Protein AF-A0AAD5GE35-F1 (afdb_monomer_lite)

Radius of gyration: 24.65 Å; chains: 1; bounding box: 64×40×61 Å

Structure (mmCIF, N/CA/C/O backbone):
data_AF-A0AAD5GE35-F1
#
_entry.id   AF-A0AAD5GE35-F1
#
loop_
_atom_site.group_PDB
_atom_site.id
_atom_site.type_symbol
_atom_site.label_atom_id
_atom_site.label_alt_id
_atom_site.label_comp_id
_atom_site.label_asym_id
_atom_site.label_entity_id
_atom_site.label_seq_id
_atom_site.pdbx_PDB_ins_code
_atom_site.Cartn_x
_atom_site.Cartn_y
_atom_site.Cartn_z
_atom_site.occupancy
_atom_site.B_iso_or_equiv
_atom_site.auth_seq_id
_atom_site.auth_comp_id
_atom_site.auth_asym_id
_atom_site.auth_atom_id
_atom_site.pdbx_PDB_model_num
ATOM 1 N N . MET A 1 1 ? -17.997 2.284 -6.639 1.00 59.75 1 MET A N 1
ATOM 2 C CA . MET A 1 1 ? -18.713 0.992 -6.678 1.00 59.75 1 MET A CA 1
ATOM 3 C C . MET A 1 1 ? -20.198 1.156 -6.363 1.00 59.75 1 MET A C 1
ATOM 5 O O . MET A 1 1 ? -20.987 0.888 -7.252 1.00 59.75 1 MET A O 1
ATOM 9 N N . HIS A 1 2 ? -20.596 1.732 -5.223 1.00 62.59 2 HIS A N 1
ATOM 10 C CA . HIS A 1 2 ? -22.020 1.928 -4.871 1.00 62.59 2 HIS A CA 1
ATOM 11 C C . HIS A 1 2 ? -22.852 2.711 -5.907 1.00 62.59 2 HIS A C 1
ATOM 13 O O . HIS A 1 2 ? -23.887 2.238 -6.344 1.00 62.59 2 HIS A O 1
ATOM 19 N N . ARG A 1 3 ? -22.367 3.856 -6.418 1.00 61.53 3 ARG A N 1
ATOM 20 C CA . ARG A 1 3 ? -23.082 4.600 -7.484 1.00 61.53 3 ARG A CA 1
ATOM 21 C C . ARG A 1 3 ? -23.265 3.804 -8.782 1.00 61.53 3 ARG A C 1
ATOM 23 O O . ARG A 1 3 ? -24.204 4.070 -9.520 1.00 61.53 3 ARG A O 1
ATOM 30 N N . ALA A 1 4 ? -22.349 2.878 -9.078 1.00 59.06 4 ALA A N 1
ATOM 31 C CA . ALA A 1 4 ? -22.470 1.995 -10.235 1.00 59.06 4 ALA A CA 1
ATOM 32 C C . ALA A 1 4 ? -23.535 0.926 -9.971 1.00 59.06 4 ALA A C 1
ATOM 34 O O . ALA A 1 4 ? -24.372 0.689 -10.830 1.00 59.06 4 ALA A O 1
ATOM 35 N N . TYR A 1 5 ? -23.540 0.352 -8.764 1.00 64.44 5 TYR A N 1
ATOM 36 C CA . TYR A 1 5 ? -24.537 -0.614 -8.308 1.00 64.44 5 TYR A CA 1
ATOM 37 C C . TYR A 1 5 ? -25.953 -0.021 -8.252 1.00 64.44 5 TYR A C 1
ATOM 39 O O . TYR A 1 5 ? -26.864 -0.592 -8.840 1.00 64.44 5 TYR A O 1
ATOM 47 N N . ASP A 1 6 ? -26.132 1.168 -7.669 1.00 64.50 6 ASP A N 1
ATOM 48 C CA . ASP A 1 6 ? -27.426 1.867 -7.640 1.00 64.50 6 ASP A CA 1
ATOM 49 C C . ASP A 1 6 ? -27.930 2.199 -9.053 1.00 64.50 6 ASP A C 1
ATOM 51 O O . ASP A 1 6 ? -29.119 2.080 -9.353 1.00 64.50 6 ASP A O 1
ATOM 55 N N . ALA A 1 7 ? -27.031 2.622 -9.949 1.00 59.06 7 ALA A N 1
ATOM 56 C CA . ALA A 1 7 ? -27.385 2.906 -11.338 1.00 59.06 7 ALA A CA 1
ATOM 57 C C . ALA A 1 7 ? -27.796 1.633 -12.102 1.00 59.06 7 ALA A C 1
ATOM 59 O O . ALA A 1 7 ? -28.762 1.674 -12.868 1.00 59.06 7 ALA A O 1
ATOM 60 N N . LEU A 1 8 ? -27.095 0.521 -11.853 1.00 59.31 8 LEU A N 1
ATOM 61 C CA . LEU A 1 8 ? -27.323 -0.790 -12.463 1.00 59.31 8 LEU A CA 1
ATOM 62 C C . LEU A 1 8 ? -28.617 -1.449 -11.980 1.00 59.31 8 LEU A C 1
ATOM 64 O O . LEU A 1 8 ? -29.442 -1.846 -12.799 1.00 59.31 8 LEU A O 1
ATOM 68 N N . PHE A 1 9 ? -28.796 -1.560 -10.665 1.00 62.66 9 PHE A N 1
ATOM 69 C CA . PHE A 1 9 ? -29.844 -2.388 -10.069 1.00 62.66 9 PHE A CA 1
ATOM 70 C C . PHE A 1 9 ? -31.085 -1.597 -9.648 1.00 62.66 9 PHE A C 1
ATOM 72 O O . PHE A 1 9 ? -32.196 -2.088 -9.837 1.00 62.66 9 PHE A O 1
ATOM 79 N N . ILE A 1 10 ? -30.930 -0.368 -9.139 1.00 60.56 10 ILE A N 1
ATOM 80 C CA . ILE A 1 10 ? -32.062 0.421 -8.620 1.00 60.56 10 ILE A CA 1
ATOM 81 C C . ILE A 1 10 ? -32.707 1.253 -9.730 1.00 60.56 10 ILE A C 1
ATOM 83 O O . ILE A 1 10 ? -33.923 1.225 -9.901 1.00 60.56 10 ILE A O 1
ATOM 87 N N . ARG A 1 11 ? -31.911 1.995 -10.514 1.00 63.75 11 ARG A N 1
ATOM 88 C CA . ARG A 1 11 ? -32.453 2.896 -11.552 1.00 63.75 11 ARG A CA 1
ATOM 89 C C . ARG A 1 11 ? -32.693 2.236 -12.910 1.00 63.75 11 ARG A C 1
ATOM 91 O O . ARG A 1 11 ? -33.354 2.859 -13.738 1.00 63.75 11 ARG A O 1
ATOM 98 N N . LYS A 1 12 ? -32.136 1.039 -13.160 1.00 67.69 12 LYS A N 1
ATOM 99 C CA . LYS A 1 12 ? -32.178 0.312 -14.451 1.00 67.69 12 LYS A CA 1
ATOM 100 C C . LYS A 1 12 ? -31.908 1.208 -15.674 1.00 67.69 12 LYS A C 1
ATOM 102 O O . LYS A 1 12 ? -32.441 0.972 -16.753 1.00 67.69 12 LYS A O 1
ATOM 107 N N . ASN A 1 13 ? -31.099 2.259 -15.512 1.00 77.75 13 ASN A N 1
ATOM 108 C CA . ASN A 1 13 ? -30.824 3.214 -16.581 1.00 77.75 13 ASN A CA 1
ATOM 109 C C . ASN A 1 13 ? -29.490 2.842 -17.250 1.00 77.75 13 ASN A C 1
ATOM 111 O O . ASN A 1 13 ? -28.428 3.093 -16.664 1.00 77.75 13 ASN A O 1
ATOM 115 N N . PRO A 1 14 ? -29.512 2.264 -18.466 1.00 77.44 14 PRO A N 1
ATOM 116 C CA . PRO A 1 14 ? -28.306 1.752 -19.112 1.00 77.44 14 PRO A CA 1
ATOM 117 C C . PRO A 1 14 ? -27.307 2.869 -19.435 1.00 77.44 14 PRO A C 1
ATOM 119 O O . PRO A 1 14 ? -26.099 2.666 -19.322 1.00 77.44 14 PRO A O 1
ATOM 122 N N . PHE A 1 15 ? -27.790 4.075 -19.749 1.00 81.69 15 PHE A N 1
ATOM 123 C CA . PHE A 1 15 ? -26.935 5.215 -20.076 1.00 81.69 15 PHE A CA 1
ATOM 124 C C . PHE A 1 15 ? -26.133 5.701 -18.862 1.00 81.69 15 PHE A C 1
ATOM 126 O O . PHE A 1 15 ? -24.928 5.949 -18.955 1.00 81.69 15 PHE A O 1
ATOM 133 N N . LEU A 1 16 ? -26.778 5.793 -17.693 1.00 78.06 16 LEU A N 1
ATOM 134 C CA . LEU A 1 16 ? -26.106 6.205 -16.459 1.00 78.06 16 LEU A CA 1
ATOM 135 C C . LEU A 1 16 ? -25.061 5.170 -16.025 1.00 78.06 16 LEU A C 1
ATOM 137 O O . LEU A 1 16 ? -23.942 5.537 -15.667 1.00 78.06 16 LEU A O 1
ATOM 141 N N . THR A 1 17 ? -25.408 3.887 -16.113 1.00 78.56 17 THR A N 1
ATOM 142 C CA . THR A 1 17 ? -24.495 2.767 -15.868 1.00 78.56 17 THR A CA 1
ATOM 143 C C . THR A 1 17 ? -23.261 2.843 -16.759 1.00 78.56 17 THR A C 1
ATOM 145 O O . THR A 1 17 ? -22.135 2.832 -16.260 1.00 78.56 17 THR A O 1
ATOM 148 N N . PHE A 1 18 ? -23.463 2.969 -18.071 1.00 85.12 18 PHE A N 1
ATOM 149 C CA . PHE A 1 18 ? -22.380 3.031 -19.045 1.00 85.12 18 PHE A CA 1
ATOM 150 C C . PHE A 1 18 ? -21.438 4.208 -18.768 1.00 85.12 18 PHE A C 1
ATOM 152 O O . PHE A 1 18 ? -20.221 4.033 -18.718 1.00 85.12 18 PHE A O 1
ATOM 159 N N . ARG A 1 19 ? -21.990 5.392 -18.468 1.00 85.88 19 ARG A N 1
ATOM 160 C CA . ARG A 1 19 ? -21.205 6.579 -18.099 1.00 85.88 19 ARG A CA 1
ATOM 161 C C . ARG A 1 19 ? -20.358 6.357 -16.841 1.00 85.88 19 ARG A C 1
ATOM 163 O O . ARG A 1 19 ? -19.213 6.808 -16.791 1.00 85.88 19 ARG A O 1
ATOM 170 N N . VAL A 1 20 ? -20.895 5.678 -15.825 1.00 84.38 20 VAL A N 1
ATOM 171 C CA . VAL A 1 20 ? -20.156 5.374 -14.587 1.00 84.38 20 VAL A CA 1
ATOM 172 C C . VAL A 1 20 ? -19.042 4.358 -14.841 1.00 84.38 20 VAL A C 1
ATOM 174 O O . VAL A 1 20 ? -17.929 4.562 -14.355 1.00 84.38 20 VAL A O 1
ATOM 177 N N . LEU A 1 21 ? -19.307 3.307 -15.623 1.00 86.75 21 LEU A N 1
ATOM 178 C CA . LEU A 1 21 ? -18.306 2.298 -15.978 1.00 86.75 21 LEU A CA 1
ATOM 179 C C . LEU A 1 21 ? -17.172 2.894 -16.814 1.00 86.75 21 LEU A C 1
ATOM 181 O O . LEU A 1 21 ? -16.009 2.706 -16.466 1.00 86.75 21 LEU A O 1
ATOM 185 N N . ILE A 1 22 ? -17.491 3.689 -17.840 1.00 90.88 22 ILE A N 1
ATOM 186 C CA . ILE A 1 22 ? -16.486 4.397 -18.646 1.00 90.88 22 ILE A CA 1
ATOM 187 C C . ILE A 1 22 ? -15.674 5.356 -17.790 1.00 90.88 22 ILE A C 1
ATOM 189 O O . ILE A 1 22 ? -14.450 5.359 -17.875 1.00 90.88 22 ILE A O 1
ATOM 193 N N . SER A 1 23 ? -16.322 6.166 -16.945 1.00 88.88 23 SER A N 1
ATOM 194 C CA . SER A 1 23 ? -15.582 7.085 -16.078 1.00 88.88 23 SER A CA 1
ATOM 195 C C . SER A 1 23 ? -14.644 6.326 -15.137 1.00 88.88 23 SER A C 1
ATOM 197 O O . SER A 1 23 ? -13.518 6.767 -14.927 1.00 88.88 23 SER A O 1
ATOM 199 N N . GLY A 1 24 ? -15.075 5.178 -14.602 1.00 87.94 24 GLY A N 1
ATOM 200 C CA . GLY A 1 24 ? -14.226 4.290 -13.808 1.00 87.94 24 GLY A CA 1
ATOM 201 C C . GLY A 1 24 ? -13.037 3.756 -14.607 1.00 87.94 24 GLY A C 1
ATOM 202 O O . GLY A 1 24 ? -11.899 3.906 -14.172 1.00 87.94 24 GLY A O 1
ATOM 203 N N . PHE A 1 25 ? -13.290 3.215 -15.798 1.00 90.62 25 PHE A N 1
ATOM 204 C CA . PHE A 1 25 ? -12.260 2.685 -16.688 1.00 90.62 25 PHE A CA 1
ATOM 205 C C . PHE A 1 25 ? -11.222 3.745 -17.079 1.00 90.62 25 PHE A C 1
ATOM 207 O O . PHE A 1 25 ? -10.025 3.513 -16.937 1.00 90.62 25 PHE A O 1
ATOM 214 N N . LEU A 1 26 ? -11.665 4.937 -17.490 1.00 93.50 26 LEU A N 1
ATOM 215 C CA . LEU A 1 26 ? -10.778 6.046 -17.849 1.00 93.50 26 LEU A CA 1
ATOM 216 C C . LEU A 1 26 ? -9.923 6.507 -16.663 1.00 93.50 26 LEU A C 1
ATOM 218 O O . LEU A 1 26 ? -8.737 6.774 -16.833 1.00 93.50 26 LEU A O 1
ATOM 222 N N . ARG A 1 27 ? -10.495 6.559 -15.451 1.00 91.75 27 ARG A N 1
ATOM 223 C CA . ARG A 1 27 ? -9.736 6.869 -14.227 1.00 91.75 27 ARG A CA 1
ATOM 224 C C . ARG A 1 27 ? -8.674 5.809 -13.950 1.00 91.75 27 ARG A C 1
ATOM 226 O O . ARG A 1 27 ? -7.545 6.170 -13.638 1.00 91.75 27 ARG A O 1
ATOM 233 N N . CYS A 1 28 ? -9.009 4.525 -14.084 1.00 90.88 28 CYS A N 1
ATOM 234 C CA . CYS A 1 28 ? -8.041 3.440 -13.933 1.00 90.88 28 CYS A CA 1
ATOM 235 C C . CYS A 1 28 ? -6.918 3.551 -14.968 1.00 90.88 28 CYS A C 1
ATOM 237 O O . CYS A 1 28 ? -5.751 3.488 -14.597 1.00 90.88 28 CYS A O 1
ATOM 239 N N . LEU A 1 29 ? -7.253 3.784 -16.240 1.00 92.06 29 LEU A N 1
ATOM 240 C CA . LEU A 1 29 ? -6.267 3.942 -17.307 1.00 92.06 29 LEU A CA 1
ATOM 241 C C . LEU A 1 29 ? -5.312 5.106 -17.018 1.00 92.06 29 LEU A C 1
ATOM 243 O O . LEU A 1 29 ? -4.100 4.934 -17.102 1.00 92.06 29 LEU A O 1
ATOM 247 N N . PHE A 1 30 ? -5.848 6.256 -16.603 1.00 95.12 30 PHE A N 1
ATOM 248 C CA . PHE A 1 30 ? -5.055 7.441 -16.277 1.00 95.12 30 PHE A CA 1
ATOM 249 C C . PHE A 1 30 ? -4.043 7.188 -15.148 1.00 95.12 30 PHE A C 1
ATOM 251 O O . PHE A 1 30 ? -2.923 7.684 -15.211 1.00 95.12 30 PHE A O 1
ATOM 258 N N . VAL A 1 31 ? -4.390 6.362 -14.154 1.00 94.06 31 VAL A N 1
ATOM 259 C CA . VAL A 1 31 ? -3.469 5.974 -13.068 1.00 94.06 31 VAL A CA 1
ATOM 260 C C . VAL A 1 31 ? -2.280 5.149 -13.580 1.00 94.06 31 VAL A C 1
ATOM 262 O O . VAL A 1 31 ? -1.185 5.264 -13.033 1.00 94.06 31 VAL A O 1
ATOM 265 N N . PHE A 1 32 ? -2.450 4.354 -14.641 1.00 92.75 32 PHE A N 1
ATOM 266 C CA . PHE A 1 32 ? -1.362 3.551 -15.214 1.00 92.75 32 PHE A CA 1
ATOM 267 C C . PHE A 1 32 ? -0.471 4.319 -16.197 1.00 92.75 32 PHE A C 1
ATOM 269 O O . PHE A 1 32 ? 0.648 3.877 -16.459 1.00 92.75 32 PHE A O 1
ATOM 276 N N . VAL A 1 33 ? -0.917 5.470 -16.714 1.00 94.06 33 VAL A N 1
ATOM 277 C CA . VAL A 1 33 ? -0.156 6.256 -17.702 1.00 94.06 33 VAL A CA 1
ATOM 278 C C . VAL A 1 33 ? 1.255 6.610 -17.211 1.00 94.06 33 VAL A C 1
ATOM 280 O O . VAL A 1 33 ? 2.200 6.309 -17.941 1.00 94.06 33 VAL A O 1
ATOM 283 N N . PRO A 1 34 ? 1.465 7.163 -15.996 1.00 94.75 34 PRO A N 1
ATOM 284 C CA . PRO A 1 34 ? 2.810 7.505 -15.530 1.00 94.75 34 PRO A CA 1
ATOM 285 C C . PRO A 1 34 ? 3.725 6.283 -15.410 1.00 94.75 34 PRO A C 1
ATOM 287 O O . PRO A 1 34 ? 4.903 6.357 -15.749 1.00 94.75 34 PRO A O 1
ATOM 290 N N . PHE A 1 35 ? 3.179 5.144 -14.970 1.00 91.75 35 PHE A N 1
ATOM 291 C CA . PHE A 1 35 ? 3.933 3.897 -14.870 1.00 91.75 35 PHE A CA 1
ATOM 292 C C . PHE A 1 35 ? 4.398 3.426 -16.251 1.00 91.75 35 PHE A C 1
ATOM 294 O O . PHE A 1 35 ? 5.585 3.178 -16.443 1.00 91.75 35 PHE A O 1
ATOM 301 N N . VAL A 1 36 ? 3.487 3.351 -17.227 1.00 92.81 36 VAL A N 1
ATOM 302 C CA . VAL A 1 36 ? 3.819 2.921 -18.594 1.00 92.81 36 VAL A CA 1
ATOM 303 C C . VAL A 1 36 ? 4.799 3.892 -19.250 1.00 92.81 36 VAL A C 1
ATOM 305 O O . VAL A 1 36 ? 5.778 3.450 -19.848 1.00 92.81 36 VAL A O 1
ATOM 308 N N . ALA A 1 37 ? 4.588 5.200 -19.086 1.00 94.06 37 ALA A N 1
ATOM 309 C CA . ALA A 1 37 ? 5.482 6.227 -19.612 1.00 94.06 37 ALA A CA 1
ATOM 310 C C . ALA A 1 37 ? 6.902 6.092 -19.045 1.00 94.06 37 ALA A C 1
ATOM 312 O O . ALA A 1 37 ? 7.866 6.141 -19.804 1.00 94.06 37 ALA A O 1
ATOM 313 N N . PHE A 1 38 ? 7.045 5.853 -17.737 1.00 93.88 38 PHE A N 1
ATOM 314 C CA . PHE A 1 38 ? 8.353 5.658 -17.111 1.00 93.88 38 PHE A CA 1
ATOM 315 C C . PHE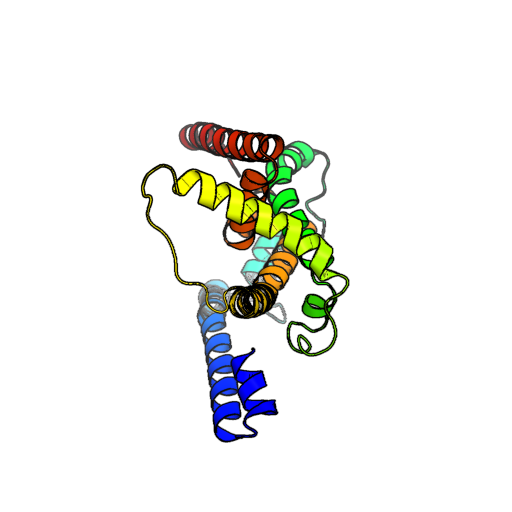 A 1 38 ? 9.048 4.373 -17.584 1.00 93.88 38 PHE A C 1
ATOM 317 O O . PHE A 1 38 ? 10.246 4.392 -17.861 1.00 93.88 38 PHE A O 1
ATOM 324 N N . GLN A 1 39 ? 8.310 3.265 -17.731 1.00 92.38 39 GLN A N 1
ATOM 325 C CA . GLN A 1 39 ? 8.883 2.020 -18.260 1.00 92.38 39 GLN A CA 1
ATOM 326 C C . GLN A 1 39 ? 9.328 2.180 -19.719 1.00 92.38 39 GLN A C 1
ATOM 328 O O . GLN A 1 39 ? 10.422 1.746 -20.077 1.00 92.38 39 GLN A O 1
ATOM 333 N N . ALA A 1 40 ? 8.519 2.849 -20.547 1.00 92.50 40 ALA A N 1
ATOM 334 C CA . ALA A 1 40 ? 8.871 3.156 -21.929 1.00 92.50 40 ALA A CA 1
ATOM 335 C C . ALA A 1 40 ? 10.109 4.060 -21.994 1.00 92.50 40 ALA A C 1
ATOM 337 O O . ALA A 1 40 ? 11.061 3.744 -22.703 1.00 92.50 40 ALA A O 1
ATOM 338 N N . TYR A 1 41 ? 10.142 5.134 -21.201 1.00 93.62 41 TYR A N 1
ATOM 339 C CA . TYR A 1 41 ? 11.298 6.023 -21.092 1.00 93.62 41 TYR A CA 1
ATOM 340 C C . TYR A 1 41 ? 12.572 5.260 -20.698 1.00 93.62 41 TYR A C 1
ATOM 342 O O . TYR A 1 41 ? 13.610 5.421 -21.337 1.00 93.62 41 TYR A O 1
ATOM 350 N N . GLY A 1 42 ? 12.506 4.384 -19.691 1.00 91.44 42 GLY A N 1
ATOM 351 C CA . GLY A 1 42 ? 13.644 3.556 -19.288 1.00 91.44 42 GLY A CA 1
ATOM 352 C C . GLY A 1 42 ? 14.118 2.615 -20.399 1.00 91.44 42 GLY A C 1
ATOM 353 O O . GLY A 1 42 ? 15.319 2.477 -20.616 1.00 91.44 42 GLY A O 1
ATOM 354 N N . TYR A 1 43 ? 13.186 2.011 -21.139 1.00 91.12 43 TYR A N 1
ATOM 355 C CA . TYR A 1 43 ? 13.505 1.125 -22.256 1.00 91.12 43 TYR A CA 1
ATOM 356 C C . TYR A 1 43 ? 14.169 1.868 -23.425 1.00 91.12 43 TYR A C 1
ATOM 358 O O . TYR A 1 43 ? 15.207 1.427 -23.917 1.00 91.12 43 TYR A O 1
ATOM 366 N N . TYR A 1 44 ? 13.624 3.014 -23.843 1.00 91.75 44 TYR A N 1
ATOM 367 C CA . TYR A 1 44 ? 14.187 3.788 -24.953 1.00 91.75 44 TYR A CA 1
ATOM 368 C C . TYR A 1 44 ? 15.576 4.351 -24.640 1.00 91.75 44 TYR A C 1
ATOM 370 O O . TYR A 1 44 ? 16.411 4.409 -25.532 1.00 91.75 44 TYR A O 1
ATOM 378 N N . ASN A 1 45 ? 15.855 4.710 -23.385 1.00 90.50 45 ASN A N 1
ATOM 379 C CA . ASN A 1 45 ? 17.174 5.227 -23.016 1.00 90.50 45 ASN A CA 1
ATOM 380 C C . ASN A 1 45 ? 18.232 4.134 -22.803 1.00 90.50 45 ASN A C 1
ATOM 382 O O . ASN A 1 45 ? 19.406 4.377 -23.064 1.00 90.50 45 ASN A O 1
ATOM 386 N N . LEU A 1 46 ? 17.849 2.955 -22.294 1.00 88.56 46 LEU A N 1
ATOM 387 C CA . LEU A 1 46 ? 18.810 1.924 -21.867 1.00 88.56 46 LEU A CA 1
ATOM 388 C C . LEU A 1 46 ? 18.907 0.720 -22.811 1.00 88.56 46 LEU A C 1
ATOM 390 O O . LEU A 1 46 ? 19.903 0.001 -22.763 1.00 88.56 46 LEU A O 1
ATOM 394 N N . CYS A 1 47 ? 17.874 0.459 -23.613 1.00 88.50 47 CYS A N 1
ATOM 395 C CA . CYS A 1 47 ? 17.796 -0.731 -24.461 1.00 88.50 47 CYS A CA 1
ATOM 396 C C . CYS A 1 47 ? 17.756 -0.391 -25.959 1.00 88.50 47 CYS A C 1
ATOM 398 O O . CYS A 1 47 ? 18.292 -1.157 -26.758 1.00 88.50 47 CYS A O 1
ATOM 400 N N . ALA A 1 48 ? 17.129 0.719 -26.368 1.00 86.19 48 ALA A N 1
ATOM 401 C CA . ALA A 1 48 ? 17.036 1.062 -27.787 1.00 86.19 48 ALA A CA 1
ATOM 402 C C . ALA A 1 48 ? 18.404 1.492 -28.354 1.00 86.19 48 ALA A C 1
ATOM 404 O O . ALA A 1 48 ? 19.135 2.267 -27.738 1.00 86.19 48 ALA A O 1
ATOM 405 N N . GLY A 1 49 ? 18.759 0.967 -29.531 1.00 79.94 49 GLY A N 1
ATOM 406 C CA . GLY A 1 49 ? 19.970 1.351 -30.270 1.00 79.94 49 GLY A CA 1
ATOM 407 C C . GLY A 1 49 ? 21.304 0.840 -29.708 1.00 79.94 49 GLY A C 1
ATOM 408 O O . GLY A 1 49 ? 22.346 1.258 -30.200 1.00 79.94 49 GLY A O 1
ATOM 409 N N . HIS A 1 50 ? 21.295 -0.042 -28.703 1.00 82.12 50 HIS A N 1
ATOM 410 C CA . HIS A 1 50 ? 22.511 -0.618 -28.115 1.00 82.12 50 HIS A CA 1
ATOM 411 C C . HIS A 1 50 ? 22.784 -2.044 -28.625 1.00 82.12 50 HIS A C 1
ATOM 413 O O . HIS A 1 50 ? 21.853 -2.789 -28.939 1.00 82.12 50 HIS A O 1
ATOM 419 N N . ASP A 1 51 ? 24.064 -2.435 -28.669 1.00 81.25 51 ASP A N 1
ATOM 420 C CA . ASP A 1 51 ? 24.486 -3.772 -29.104 1.00 81.25 51 ASP A CA 1
ATOM 421 C C . ASP A 1 51 ? 23.875 -4.875 -28.230 1.00 81.25 51 ASP A C 1
ATOM 423 O O . ASP A 1 51 ? 24.021 -4.822 -27.001 1.00 81.25 51 ASP A O 1
ATOM 427 N N . PRO A 1 52 ? 23.282 -5.927 -28.827 1.00 79.06 52 PRO A N 1
ATOM 428 C CA . PRO A 1 52 ? 22.610 -6.988 -28.087 1.00 79.06 52 PRO A CA 1
ATOM 429 C C . PRO A 1 52 ? 23.509 -7.619 -27.020 1.00 79.06 52 PRO A C 1
ATOM 431 O O . PRO A 1 52 ? 23.002 -7.943 -25.947 1.00 79.06 52 PRO A O 1
ATOM 434 N N . ASP A 1 53 ? 24.813 -7.758 -27.252 1.00 79.56 53 ASP A N 1
ATOM 435 C CA . ASP A 1 53 ? 25.745 -8.412 -26.320 1.00 79.56 53 ASP A CA 1
ATOM 436 C C . ASP A 1 53 ? 26.077 -7.575 -25.075 1.00 79.56 53 ASP A C 1
ATOM 438 O O . ASP A 1 53 ? 26.526 -8.115 -24.065 1.00 79.56 53 ASP A O 1
ATOM 442 N N . LYS A 1 54 ? 25.802 -6.264 -25.105 1.00 82.19 54 LYS A N 1
ATOM 443 C CA . LYS A 1 54 ? 25.968 -5.352 -23.960 1.00 82.19 54 LYS A CA 1
ATOM 444 C C . LYS A 1 54 ? 24.650 -5.060 -23.235 1.00 82.19 54 LYS A C 1
ATOM 446 O O . LYS A 1 54 ? 24.662 -4.426 -22.177 1.00 82.19 54 LYS A O 1
ATOM 451 N N . LEU A 1 55 ? 23.513 -5.509 -23.775 1.00 86.94 55 LEU A N 1
ATOM 452 C CA . LEU A 1 55 ? 22.200 -5.264 -23.178 1.00 86.94 55 LEU A CA 1
ATOM 453 C C . LEU A 1 55 ? 22.028 -6.015 -21.857 1.00 86.94 55 LEU A C 1
ATOM 455 O O . LEU A 1 55 ? 22.407 -7.175 -21.691 1.00 86.94 55 LEU A O 1
ATOM 459 N N . ARG A 1 56 ? 21.351 -5.362 -20.911 1.00 85.88 56 ARG A N 1
ATOM 460 C CA . ARG A 1 56 ? 20.960 -6.007 -19.657 1.00 85.88 56 ARG A CA 1
ATOM 461 C C . ARG A 1 56 ? 19.883 -7.076 -19.911 1.00 85.88 56 ARG A C 1
ATOM 463 O O . ARG A 1 56 ? 19.010 -6.865 -20.754 1.00 85.88 56 ARG A O 1
ATOM 470 N N . PRO A 1 57 ? 19.858 -8.179 -19.134 1.00 88.00 57 PRO A N 1
ATOM 471 C CA . PRO A 1 57 ? 18.926 -9.291 -19.360 1.00 88.00 57 PRO A CA 1
ATOM 472 C C . PRO A 1 57 ? 17.443 -8.891 -19.370 1.00 88.00 57 PRO A C 1
ATOM 474 O O . PRO A 1 57 ? 16.647 -9.483 -20.094 1.00 88.00 57 PRO A O 1
ATOM 477 N N . TRP A 1 58 ? 17.065 -7.860 -18.607 1.00 89.56 58 TRP A N 1
ATOM 478 C CA . TRP A 1 58 ? 15.683 -7.379 -18.543 1.00 89.56 58 TRP A CA 1
ATOM 479 C C . TRP A 1 58 ? 15.203 -6.718 -19.843 1.00 89.56 58 TRP A C 1
ATOM 481 O O . TRP A 1 58 ? 14.006 -6.749 -20.108 1.00 89.56 58 TRP A O 1
ATOM 491 N N . CYS A 1 59 ? 16.104 -6.196 -20.686 1.00 88.88 59 CYS A N 1
ATOM 492 C CA . CYS A 1 59 ? 15.748 -5.654 -22.002 1.00 88.88 59 CYS A CA 1
ATOM 493 C C . CYS A 1 59 ? 15.247 -6.747 -22.965 1.00 88.88 59 CYS A C 1
ATOM 495 O O . CYS A 1 59 ? 14.455 -6.458 -23.857 1.00 88.88 59 CYS A O 1
ATOM 497 N N . ARG A 1 60 ? 15.710 -7.997 -22.790 1.00 86.62 60 ARG A N 1
ATOM 498 C CA . ARG A 1 60 ? 15.320 -9.166 -23.605 1.00 86.62 60 ARG A CA 1
ATOM 499 C C . ARG A 1 60 ? 14.140 -9.948 -23.014 1.00 86.62 60 ARG A C 1
ATOM 501 O O . ARG A 1 60 ? 13.700 -10.935 -23.598 1.00 86.62 60 ARG A O 1
ATOM 508 N N . ALA A 1 61 ? 13.647 -9.557 -21.840 1.00 86.44 61 ALA A N 1
ATOM 509 C CA . ALA A 1 61 ? 12.529 -10.236 -21.203 1.00 86.44 61 ALA A CA 1
ATOM 510 C C . ALA A 1 61 ? 11.226 -9.991 -21.978 1.00 86.44 61 ALA A C 1
ATOM 512 O O . ALA A 1 61 ? 11.016 -8.916 -22.534 1.00 86.44 61 ALA A O 1
ATOM 513 N N . LYS A 1 62 ? 10.305 -10.966 -21.940 1.00 85.62 62 LYS A N 1
ATOM 514 C CA . LYS A 1 62 ? 8.975 -10.866 -22.575 1.00 85.62 62 LYS A CA 1
ATOM 515 C C . LYS A 1 62 ? 8.210 -9.604 -22.153 1.00 85.62 62 LYS A C 1
ATOM 517 O O . LYS A 1 62 ? 7.430 -9.066 -22.929 1.00 85.62 62 LYS A O 1
ATOM 522 N N . ILE A 1 63 ? 8.433 -9.153 -20.920 1.00 86.00 63 ILE A N 1
ATOM 523 C CA . ILE A 1 63 ? 7.947 -7.873 -20.412 1.00 86.00 63 ILE A CA 1
ATOM 524 C C . ILE A 1 63 ? 9.162 -7.144 -19.815 1.00 86.00 63 ILE A C 1
ATOM 526 O O . ILE A 1 63 ? 9.649 -7.571 -18.761 1.00 86.00 63 ILE A O 1
ATOM 530 N N . PRO A 1 64 ? 9.683 -6.084 -20.464 1.00 86.19 64 PRO A N 1
ATOM 531 C CA . PRO A 1 64 ? 10.896 -5.399 -20.025 1.00 86.19 64 PRO A CA 1
ATOM 532 C C . PRO A 1 64 ? 10.604 -4.468 -18.840 1.00 86.19 64 PRO A C 1
ATOM 534 O O . PRO A 1 64 ? 10.457 -3.257 -18.982 1.00 86.19 64 PRO A O 1
ATOM 537 N N . LEU A 1 65 ? 10.498 -5.047 -17.642 1.00 89.75 65 LEU A N 1
ATOM 538 C CA . LEU A 1 65 ? 10.280 -4.308 -16.397 1.00 89.75 65 LEU A CA 1
ATOM 539 C C . LEU A 1 65 ? 11.613 -3.958 -15.735 1.00 89.75 65 LEU A C 1
ATOM 541 O O . LEU A 1 65 ? 12.151 -4.743 -14.947 1.00 89.75 65 LEU A O 1
ATOM 545 N N . LEU A 1 66 ? 12.100 -2.743 -16.003 1.00 90.62 66 LEU A N 1
ATOM 546 C CA . LEU A 1 66 ? 13.329 -2.200 -15.417 1.00 90.62 66 LEU A CA 1
ATOM 547 C C . LEU A 1 66 ? 13.315 -2.303 -13.884 1.00 90.62 66 LEU A C 1
ATOM 549 O O . LEU A 1 66 ? 14.243 -2.834 -13.276 1.00 90.62 66 LEU A O 1
ATOM 553 N N . TYR A 1 67 ? 12.239 -1.827 -13.253 1.00 87.50 67 TYR A N 1
ATOM 554 C CA . TYR A 1 67 ? 12.167 -1.752 -11.793 1.00 87.50 67 TYR A CA 1
ATOM 555 C C . TYR A 1 67 ? 12.138 -3.136 -11.127 1.00 87.50 67 TYR A C 1
ATOM 557 O O . TYR A 1 67 ? 12.840 -3.349 -10.145 1.00 87.50 67 TYR A O 1
ATOM 565 N N . ASN A 1 68 ? 11.422 -4.109 -11.701 1.00 88.81 68 ASN A N 1
ATOM 566 C CA . ASN A 1 68 ? 11.384 -5.478 -11.174 1.00 88.81 68 ASN A CA 1
ATOM 567 C C . ASN A 1 68 ? 12.770 -6.153 -11.227 1.00 88.81 68 ASN A C 1
ATOM 569 O O . ASN A 1 68 ? 13.164 -6.876 -10.306 1.00 88.81 68 ASN A O 1
ATOM 573 N N . PHE A 1 69 ? 13.544 -5.886 -12.285 1.00 90.69 69 PHE A N 1
ATOM 574 C CA . PHE A 1 69 ? 14.931 -6.340 -12.371 1.00 90.69 69 PHE A CA 1
ATOM 575 C C . PHE A 1 69 ? 15.799 -5.700 -11.284 1.00 90.69 69 PHE A C 1
ATOM 577 O O . PHE A 1 69 ? 16.498 -6.416 -10.574 1.00 90.69 69 PHE A O 1
ATOM 584 N N . ILE A 1 70 ? 15.714 -4.379 -11.096 1.00 90.62 70 ILE A N 1
ATOM 585 C CA . ILE A 1 70 ? 16.500 -3.675 -10.070 1.00 90.62 70 ILE A CA 1
ATOM 586 C C . ILE A 1 70 ? 16.158 -4.186 -8.665 1.00 90.62 70 ILE A C 1
ATOM 588 O O . ILE A 1 70 ? 17.055 -4.535 -7.895 1.00 90.62 70 ILE A O 1
ATOM 592 N N . GLN A 1 71 ? 14.863 -4.280 -8.358 1.00 89.81 71 GLN A N 1
ATOM 593 C CA . GLN A 1 71 ? 14.353 -4.759 -7.077 1.00 89.81 71 GLN A CA 1
ATOM 594 C C . GLN A 1 71 ? 14.881 -6.154 -6.738 1.00 89.81 71 GLN A C 1
ATOM 596 O O . GLN A 1 71 ? 15.336 -6.392 -5.620 1.00 89.81 71 GLN A O 1
ATOM 601 N N . SER A 1 72 ? 14.841 -7.078 -7.696 1.00 89.31 72 SER A N 1
ATOM 602 C CA . SER A 1 72 ? 15.263 -8.457 -7.458 1.00 89.31 72 SER A CA 1
ATOM 603 C C . SER A 1 72 ? 16.783 -8.638 -7.465 1.00 89.31 72 SER A C 1
ATOM 605 O O . SER A 1 72 ? 17.297 -9.362 -6.614 1.00 89.31 72 SER A O 1
ATOM 607 N N . HIS A 1 73 ? 17.497 -7.996 -8.394 1.00 89.44 73 HIS A N 1
ATOM 608 C CA . HIS A 1 73 ? 18.928 -8.210 -8.617 1.00 89.44 73 HIS A CA 1
ATOM 609 C C . HIS A 1 73 ? 19.811 -7.433 -7.637 1.00 89.44 73 HIS A C 1
ATOM 611 O O . HIS A 1 73 ? 20.766 -7.992 -7.109 1.00 89.44 73 HIS A O 1
ATOM 617 N N . TYR A 1 74 ? 19.486 -6.164 -7.370 1.00 88.88 74 TYR A N 1
ATOM 618 C CA . TYR A 1 74 ? 20.308 -5.304 -6.512 1.00 88.88 74 TYR A CA 1
ATOM 619 C C . TYR A 1 74 ? 19.786 -5.214 -5.084 1.00 88.88 74 TYR A C 1
ATOM 621 O O . TYR A 1 74 ? 20.577 -5.123 -4.150 1.00 88.88 74 TYR A O 1
ATOM 629 N N . TRP A 1 75 ? 18.466 -5.228 -4.893 1.00 86.81 75 TRP A N 1
ATOM 630 C CA . TRP A 1 75 ? 17.879 -5.056 -3.559 1.00 86.81 75 TRP A CA 1
ATOM 631 C C . TRP A 1 75 ? 17.443 -6.370 -2.915 1.00 86.81 75 TRP A C 1
ATOM 633 O O . TRP A 1 75 ? 17.039 -6.370 -1.755 1.00 86.81 75 TRP A O 1
ATOM 643 N N . GLY A 1 76 ? 17.485 -7.489 -3.643 1.00 86.75 76 GLY A N 1
ATOM 644 C CA . GLY A 1 76 ? 17.067 -8.791 -3.122 1.00 86.75 76 GLY A CA 1
ATOM 645 C C . GLY A 1 76 ? 15.583 -8.864 -2.738 1.00 86.75 76 GLY A C 1
ATOM 646 O O . GLY A 1 76 ? 15.203 -9.719 -1.941 1.00 86.75 76 GLY A O 1
ATOM 647 N N . VAL A 1 77 ? 14.737 -7.987 -3.286 1.00 87.62 77 VAL A N 1
ATOM 648 C CA . VAL A 1 77 ? 13.286 -7.999 -3.056 1.00 87.62 77 VAL A CA 1
ATOM 649 C C . VAL A 1 77 ? 12.684 -9.232 -3.727 1.00 87.62 77 VAL A C 1
ATOM 651 O O . VAL A 1 77 ? 13.027 -9.589 -4.857 1.00 87.62 77 VAL A O 1
ATOM 654 N N . GLY A 1 78 ? 11.778 -9.902 -3.027 1.00 86.12 78 GLY A N 1
ATOM 655 C CA . GLY A 1 78 ? 11.066 -11.064 -3.537 1.00 86.12 78 GLY A CA 1
ATOM 656 C C . GLY A 1 78 ? 10.273 -11.748 -2.438 1.00 86.12 78 GLY A C 1
ATOM 657 O O . GLY A 1 78 ? 10.427 -11.430 -1.260 1.00 86.12 78 GLY A O 1
ATOM 658 N N . PHE A 1 79 ? 9.437 -12.706 -2.832 1.00 88.12 79 PHE A N 1
ATOM 659 C CA . PHE A 1 79 ? 8.603 -13.450 -1.896 1.00 88.12 79 PHE A CA 1
ATOM 660 C C . PHE A 1 79 ? 9.463 -14.131 -0.822 1.00 88.12 79 PHE A C 1
ATOM 662 O O . PHE A 1 79 ? 10.322 -14.954 -1.138 1.00 88.12 79 PHE A O 1
ATOM 669 N N . LEU A 1 80 ? 9.255 -13.734 0.434 1.00 84.56 80 LEU A N 1
ATOM 670 C CA . LEU A 1 80 ? 9.924 -14.223 1.643 1.00 84.56 80 LEU A CA 1
ATOM 671 C C . LEU A 1 80 ? 11.461 -14.100 1.681 1.00 84.56 80 LEU A C 1
ATOM 673 O O . LEU A 1 80 ? 12.088 -14.563 2.632 1.00 84.56 80 LEU A O 1
ATOM 677 N N . ARG A 1 81 ? 12.096 -13.425 0.714 1.00 83.00 81 ARG A N 1
ATOM 678 C CA . ARG A 1 81 ? 13.568 -13.306 0.654 1.00 83.00 81 ARG A CA 1
ATOM 679 C C . ARG A 1 81 ? 14.172 -12.530 1.827 1.00 83.00 81 ARG A C 1
ATOM 681 O O . ARG A 1 81 ? 15.350 -12.697 2.131 1.00 83.00 81 ARG A O 1
ATOM 688 N N . TYR A 1 82 ? 13.369 -11.695 2.484 1.00 83.44 82 TYR A N 1
ATOM 689 C CA . TYR A 1 82 ? 13.811 -10.831 3.576 1.00 83.44 82 TYR A CA 1
ATOM 690 C C . TYR A 1 82 ? 13.745 -11.474 4.973 1.00 83.44 82 TYR A C 1
ATOM 692 O O . TYR A 1 82 ? 14.275 -10.915 5.932 1.00 83.44 82 TYR A O 1
ATOM 700 N N . PHE A 1 83 ? 13.138 -12.658 5.115 1.00 83.62 83 PHE A N 1
ATOM 701 C CA . PHE A 1 83 ? 13.012 -13.344 6.405 1.00 83.62 83 PHE A CA 1
ATOM 702 C C . PHE A 1 83 ? 14.343 -13.984 6.824 1.00 83.62 83 PHE A C 1
ATOM 704 O O . PHE A 1 83 ? 14.557 -15.185 6.697 1.00 83.62 83 PHE A O 1
ATOM 711 N N . GLN A 1 84 ? 15.258 -13.156 7.324 1.00 85.25 84 GLN A N 1
ATOM 712 C CA . GLN A 1 84 ? 16.548 -13.567 7.871 1.00 85.25 84 GLN A CA 1
ATOM 713 C C . GLN A 1 84 ? 16.643 -13.169 9.344 1.00 85.25 84 GLN A C 1
ATOM 715 O O . GLN A 1 84 ? 16.243 -12.069 9.718 1.00 85.25 84 GLN A O 1
ATOM 720 N N . LEU A 1 85 ? 17.261 -14.013 10.177 1.00 84.56 85 LEU A N 1
ATOM 721 C CA . LEU A 1 85 ? 17.432 -13.738 11.615 1.00 84.56 85 LEU A CA 1
ATOM 722 C C . LEU A 1 85 ? 18.190 -12.430 11.889 1.00 84.56 85 LEU A C 1
ATOM 724 O O . LEU A 1 85 ? 17.889 -11.724 12.845 1.00 84.56 85 LEU A O 1
ATOM 728 N N . LYS A 1 86 ? 19.119 -12.053 11.002 1.00 84.75 86 LYS A N 1
ATOM 729 C CA . LYS A 1 86 ? 19.860 -10.783 11.082 1.00 84.75 86 LYS A CA 1
ATOM 730 C C . LYS A 1 86 ? 18.951 -9.548 11.020 1.00 84.75 86 LYS A C 1
ATOM 732 O O . LYS A 1 86 ? 19.338 -8.487 11.491 1.00 84.75 86 LYS A O 1
ATOM 737 N N . GLN A 1 87 ? 17.756 -9.680 10.443 1.00 82.62 87 GLN A N 1
ATOM 738 C CA . GLN A 1 87 ? 16.793 -8.592 10.263 1.00 82.62 87 GLN A CA 1
ATOM 739 C C . GLN A 1 87 ? 15.782 -8.497 11.415 1.00 82.62 87 GLN A C 1
ATOM 741 O O . GLN A 1 87 ? 14.936 -7.605 11.401 1.00 82.62 87 GLN A O 1
ATOM 746 N N . LEU A 1 88 ? 15.867 -9.373 12.426 1.00 84.56 88 LEU A N 1
ATOM 747 C CA . LEU A 1 88 ? 14.955 -9.380 13.574 1.00 84.56 88 LEU A CA 1
ATOM 748 C C . LEU A 1 88 ? 14.810 -7.998 14.247 1.00 84.56 88 LEU A C 1
ATOM 750 O O . LEU A 1 88 ? 13.671 -7.607 14.505 1.00 84.56 88 LEU A O 1
ATOM 754 N N . PRO A 1 89 ? 15.885 -7.205 14.462 1.00 83.88 89 PRO A N 1
ATOM 755 C CA . PRO A 1 89 ? 15.743 -5.868 15.044 1.00 83.88 89 PRO A CA 1
ATOM 756 C C . PRO A 1 89 ? 14.865 -4.936 14.197 1.00 83.88 89 PRO A C 1
ATOM 758 O O . PRO A 1 89 ? 14.047 -4.196 14.738 1.00 83.88 89 PRO A O 1
ATOM 761 N N . ASN A 1 90 ? 14.966 -5.022 12.866 1.00 83.88 90 ASN A N 1
ATOM 762 C CA . ASN A 1 90 ? 14.135 -4.233 11.957 1.00 83.88 90 ASN A CA 1
ATOM 763 C C . ASN A 1 90 ? 12.665 -4.663 12.045 1.00 83.88 90 ASN A C 1
ATOM 765 O O . ASN A 1 90 ? 11.783 -3.811 12.134 1.00 83.88 90 ASN A O 1
ATOM 769 N N . PHE A 1 91 ? 12.388 -5.971 12.094 1.00 85.31 91 PHE A N 1
ATOM 770 C CA . PHE A 1 91 ? 11.027 -6.485 12.289 1.00 85.31 91 PHE A CA 1
ATOM 771 C C . PHE A 1 91 ? 10.407 -6.023 13.609 1.00 85.31 91 PHE A C 1
ATOM 773 O O . PHE A 1 91 ? 9.241 -5.631 13.621 1.00 85.31 91 PHE A O 1
ATOM 780 N N . LEU A 1 92 ? 11.173 -6.026 14.705 1.00 85.00 92 LEU A N 1
ATOM 781 C CA . LEU A 1 92 ? 10.708 -5.509 15.996 1.00 85.00 92 LEU A CA 1
ATOM 782 C C . LEU A 1 92 ? 10.346 -4.031 15.894 1.00 85.00 92 LEU A C 1
ATOM 784 O O . LEU A 1 92 ? 9.285 -3.623 16.368 1.00 85.00 92 LEU A O 1
ATOM 788 N N . LEU A 1 93 ? 11.190 -3.255 15.217 1.00 82.62 93 LEU A N 1
ATOM 789 C CA . LEU A 1 93 ? 10.978 -1.832 15.034 1.00 82.62 93 LEU A CA 1
ATOM 790 C C . LEU A 1 93 ? 9.734 -1.541 14.187 1.00 82.62 93 LEU A C 1
ATOM 792 O O . LEU A 1 93 ? 9.005 -0.624 14.527 1.00 82.62 93 LEU A O 1
ATOM 796 N N . ALA A 1 94 ? 9.407 -2.338 13.169 1.00 85.31 94 ALA A N 1
ATOM 797 C CA . ALA A 1 94 ? 8.173 -2.159 12.391 1.00 85.31 94 ALA A CA 1
ATOM 798 C C . ALA A 1 94 ? 6.929 -2.852 12.960 1.00 85.31 94 ALA A C 1
ATOM 800 O O . ALA A 1 94 ? 5.813 -2.604 12.486 1.00 85.31 94 ALA A O 1
ATOM 801 N N . SER A 1 95 ? 7.101 -3.717 13.962 1.00 86.00 95 SER A N 1
ATOM 802 C CA . SER A 1 95 ? 6.018 -4.512 14.538 1.00 86.00 95 SER A CA 1
ATOM 803 C C . SER A 1 95 ? 4.802 -3.684 14.971 1.00 86.00 95 SER A C 1
ATOM 805 O O . SER A 1 95 ? 3.692 -4.150 14.710 1.00 86.00 95 SER A O 1
ATOM 807 N N . PRO A 1 96 ? 4.917 -2.458 15.526 1.00 86.19 96 PRO A N 1
ATOM 808 C CA . PRO A 1 96 ? 3.738 -1.731 15.992 1.00 86.19 96 PRO A CA 1
ATOM 809 C C . PRO A 1 96 ? 2.859 -1.243 14.840 1.00 86.19 96 PRO A C 1
ATOM 811 O O . PRO A 1 96 ? 1.643 -1.407 14.898 1.00 86.19 96 PRO A O 1
ATOM 814 N N . ILE A 1 97 ? 3.449 -0.727 13.755 1.00 87.75 97 ILE A N 1
ATOM 815 C CA . ILE A 1 97 ? 2.681 -0.292 12.575 1.00 87.75 97 ILE A CA 1
ATOM 816 C C . ILE A 1 97 ? 2.028 -1.491 11.885 1.00 87.75 97 ILE A C 1
ATOM 818 O O . ILE A 1 97 ? 0.841 -1.434 11.560 1.00 87.75 97 ILE A O 1
ATOM 822 N N . LEU A 1 98 ? 2.765 -2.593 11.714 1.00 89.06 98 LEU A N 1
ATOM 823 C CA . LEU A 1 98 ? 2.217 -3.827 11.143 1.00 89.06 98 LEU A CA 1
ATOM 824 C C . LEU A 1 98 ? 1.079 -4.391 12.003 1.00 89.06 98 LEU A C 1
ATOM 826 O O . LEU A 1 98 ? 0.044 -4.789 11.470 1.00 89.06 98 LEU A O 1
ATOM 830 N N . SER A 1 99 ? 1.237 -4.366 13.327 1.00 89.88 99 SER A N 1
ATOM 831 C CA . SER A 1 99 ? 0.225 -4.842 14.272 1.00 89.88 99 SER A CA 1
ATOM 832 C C . SER A 1 99 ? -1.023 -3.969 14.243 1.00 89.88 99 SER A C 1
ATOM 834 O O . SER A 1 99 ? -2.121 -4.501 14.150 1.00 89.88 99 SER A O 1
ATOM 836 N N . ILE A 1 100 ? -0.889 -2.638 14.258 1.00 90.44 100 ILE A N 1
ATOM 837 C CA . ILE A 1 100 ? -2.036 -1.718 14.162 1.00 90.44 100 ILE A CA 1
ATOM 838 C C . ILE A 1 100 ? -2.768 -1.919 12.832 1.00 90.44 100 ILE A C 1
ATOM 840 O O . ILE A 1 100 ? -3.997 -1.991 12.821 1.00 90.44 100 ILE A O 1
ATOM 844 N N . ALA A 1 101 ? -2.038 -2.052 11.723 1.00 91.62 101 ALA A N 1
ATOM 845 C CA . ALA A 1 101 ? -2.629 -2.274 10.408 1.00 91.62 101 ALA A CA 1
ATOM 846 C C . ALA A 1 101 ? -3.395 -3.606 10.338 1.00 91.62 101 ALA A C 1
ATOM 848 O O . ALA A 1 101 ? -4.549 -3.632 9.908 1.00 91.62 101 ALA A O 1
ATOM 849 N N . LEU A 1 102 ? -2.794 -4.700 10.817 1.00 91.69 102 LEU A N 1
ATOM 850 C CA . LEU A 1 102 ? -3.436 -6.014 10.847 1.00 91.69 102 LEU A CA 1
ATOM 851 C C . LEU A 1 102 ? -4.638 -6.034 11.799 1.00 91.69 102 LEU A C 1
ATOM 853 O O . LEU A 1 102 ? -5.711 -6.505 11.426 1.00 91.69 102 LEU A O 1
ATOM 857 N N . CYS A 1 103 ? -4.493 -5.476 13.002 1.00 90.81 103 CYS A N 1
ATOM 858 C CA . CYS A 1 103 ? -5.577 -5.360 13.972 1.00 90.81 103 CYS A CA 1
ATOM 859 C C . CYS A 1 103 ? -6.735 -4.523 13.428 1.00 90.81 103 CYS A C 1
ATOM 861 O O . CYS A 1 103 ? -7.880 -4.904 13.640 1.00 90.81 103 CYS A O 1
ATOM 863 N N . SER A 1 104 ? -6.464 -3.444 12.689 1.00 89.94 104 SER A N 1
ATOM 864 C CA . SER A 1 104 ? -7.494 -2.629 12.033 1.00 89.94 104 SER A CA 1
ATOM 865 C C . SER A 1 104 ? -8.333 -3.464 11.060 1.00 89.94 104 SER A C 1
ATOM 867 O O . SER A 1 104 ? -9.564 -3.482 11.151 1.00 89.94 104 SER A O 1
ATOM 869 N N . VAL A 1 105 ? -7.674 -4.241 10.191 1.00 89.69 105 VAL A N 1
ATOM 870 C CA . VAL A 1 105 ? -8.350 -5.134 9.235 1.00 89.69 105 VAL A CA 1
ATOM 871 C C . VAL A 1 105 ? -9.144 -6.218 9.966 1.00 89.69 105 VAL A C 1
ATOM 873 O O . VAL A 1 105 ? -10.334 -6.391 9.709 1.00 89.69 105 VAL A O 1
ATOM 876 N N . VAL A 1 106 ? -8.524 -6.919 10.918 1.00 90.00 106 VAL A N 1
ATOM 877 C CA . VAL A 1 106 ? -9.171 -8.007 11.670 1.00 90.00 106 VAL A CA 1
ATOM 878 C C . VAL A 1 106 ? -10.354 -7.494 12.490 1.00 90.00 106 VAL A C 1
ATOM 880 O O . VAL A 1 106 ? -11.396 -8.145 12.532 1.00 90.00 106 VAL A O 1
ATOM 883 N N . HIS A 1 107 ? -10.219 -6.332 13.128 1.00 87.69 107 HIS A N 1
ATOM 884 C CA . HIS A 1 107 ? -11.286 -5.713 13.906 1.00 87.69 107 HIS A CA 1
ATOM 885 C C . HIS A 1 107 ? -12.487 -5.386 13.016 1.00 87.69 107 HIS A C 1
ATOM 887 O O . HIS A 1 107 ? -13.609 -5.750 13.356 1.00 87.69 107 HIS A O 1
ATOM 893 N N . TYR A 1 108 ? -12.260 -4.791 11.842 1.00 86.06 108 TYR A N 1
ATOM 894 C CA . TYR A 1 108 ? -13.335 -4.509 10.893 1.00 86.06 108 TYR A CA 1
ATOM 895 C C . TYR A 1 108 ? -14.029 -5.787 10.391 1.00 86.06 108 TYR A C 1
ATOM 897 O O . TYR A 1 108 ? -15.256 -5.875 10.424 1.00 86.06 108 TYR A O 1
ATOM 905 N N . VAL A 1 109 ? -13.259 -6.808 9.997 1.00 87.06 109 VAL A N 1
ATOM 906 C CA . VAL A 1 109 ? -13.804 -8.092 9.517 1.00 87.06 109 VAL A CA 1
ATOM 907 C C . VAL A 1 109 ? -14.627 -8.795 10.601 1.00 87.06 109 VAL A C 1
ATOM 909 O O . VAL A 1 109 ? -15.678 -9.357 10.303 1.00 87.06 109 VAL A O 1
ATOM 912 N N . LYS A 1 110 ? -14.191 -8.741 11.867 1.00 86.00 110 LYS A N 1
ATOM 913 C CA . LYS A 1 110 ? -14.944 -9.308 12.998 1.00 86.00 110 LYS A CA 1
ATOM 914 C C . LYS A 1 110 ? -16.230 -8.545 13.298 1.00 86.00 110 LYS A C 1
ATOM 916 O O . LYS A 1 110 ? -17.217 -9.167 13.676 1.00 86.00 110 LYS A O 1
ATOM 921 N N . LEU A 1 111 ? -16.220 -7.220 13.158 1.00 81.56 111 LEU A N 1
ATOM 922 C CA . LEU A 1 111 ? -17.402 -6.392 13.394 1.00 81.56 111 LEU A CA 1
ATOM 923 C C . LEU A 1 111 ? -18.482 -6.621 12.337 1.00 81.56 111 LEU A C 1
ATOM 925 O O . LEU A 1 111 ? -19.661 -6.678 12.677 1.00 81.56 111 LEU A O 1
ATOM 929 N N . GLN A 1 112 ? -18.095 -6.740 11.065 1.00 80.88 112 GLN A N 1
ATOM 930 C CA . GLN A 1 112 ? -19.043 -6.860 9.958 1.00 80.88 112 GLN A CA 1
ATOM 931 C C . GLN A 1 112 ? -18.587 -7.870 8.892 1.00 80.88 112 GLN A C 1
ATOM 933 O O . GLN A 1 112 ? -18.273 -7.487 7.760 1.00 80.88 112 GLN A O 1
ATOM 938 N N . PRO A 1 113 ? -18.602 -9.181 9.199 1.00 81.56 113 PRO A N 1
ATOM 939 C CA . PRO A 1 113 ? -18.170 -10.203 8.248 1.00 81.56 113 PRO A CA 1
ATOM 940 C C . PRO A 1 113 ? -19.068 -10.235 7.006 1.00 81.56 113 PRO A C 1
ATOM 942 O O . PRO A 1 113 ? -18.570 -10.322 5.889 1.00 81.56 113 PRO A O 1
ATOM 945 N N . GLN A 1 114 ? -20.384 -10.087 7.182 1.00 78.31 114 GLN A N 1
ATOM 946 C CA . GLN A 1 114 ? -21.358 -10.117 6.084 1.00 78.31 114 GLN A CA 1
ATOM 947 C C . GLN A 1 114 ? -21.135 -8.976 5.079 1.00 78.31 114 GLN A C 1
ATOM 949 O O . GLN A 1 114 ? -21.137 -9.197 3.869 1.00 78.31 114 GLN A O 1
ATOM 954 N N . VAL A 1 115 ? -20.875 -7.757 5.563 1.00 80.56 115 VAL A N 1
ATOM 955 C CA . VAL A 1 115 ? -20.612 -6.585 4.708 1.00 80.56 115 VAL A CA 1
ATOM 956 C C . VAL A 1 115 ? -19.259 -6.720 4.011 1.00 80.56 115 VAL A C 1
ATOM 958 O O . VAL A 1 115 ? -19.147 -6.417 2.825 1.00 80.56 115 VAL A O 1
ATOM 961 N N . PHE A 1 116 ? -18.242 -7.234 4.710 1.00 83.19 116 PHE A N 1
ATOM 962 C CA . PHE A 1 116 ? -16.918 -7.457 4.135 1.00 83.19 116 PHE A CA 1
ATOM 963 C C . PHE A 1 116 ? -16.937 -8.512 3.017 1.00 83.19 116 PHE A C 1
ATOM 965 O O . PHE A 1 116 ? -16.448 -8.243 1.921 1.00 83.19 116 PHE A O 1
ATOM 972 N N . PHE A 1 117 ? -17.548 -9.680 3.252 1.00 81.69 117 PHE A N 1
ATOM 973 C CA . PHE A 1 117 ? -17.641 -10.747 2.247 1.00 81.69 117 PHE A CA 1
ATOM 974 C C . PHE A 1 117 ? -18.580 -10.402 1.090 1.00 81.69 117 PHE A C 1
ATOM 976 O O . PHE A 1 117 ? -18.301 -10.779 -0.045 1.00 81.69 117 PHE A O 1
ATOM 983 N N . SER A 1 118 ? -19.645 -9.635 1.338 1.00 82.00 118 SER A N 1
ATOM 984 C CA . SER A 1 118 ? -20.497 -9.116 0.263 1.00 82.00 118 SER A CA 1
ATOM 985 C C . SER A 1 118 ? -19.917 -7.882 -0.433 1.00 82.00 118 SER A C 1
ATOM 987 O O . SER A 1 118 ? -20.586 -7.316 -1.294 1.00 82.00 118 SER A O 1
ATOM 989 N N . LEU A 1 119 ? -18.704 -7.432 -0.074 1.00 79.12 119 LEU A N 1
ATOM 990 C CA . LEU A 1 119 ? -18.060 -6.221 -0.605 1.00 79.12 119 LEU A CA 1
ATOM 991 C C . LEU A 1 119 ? -18.937 -4.953 -0.491 1.00 79.12 119 LEU A C 1
ATOM 993 O O . LEU A 1 119 ? -18.764 -3.994 -1.246 1.00 79.12 119 LEU A O 1
ATOM 997 N N . GLY A 1 120 ? -19.885 -4.947 0.450 1.00 71.62 120 GLY A N 1
ATOM 998 C CA . GLY A 1 120 ? -20.884 -3.895 0.628 1.00 71.62 120 GLY A CA 1
ATOM 999 C C . GLY A 1 120 ? -22.078 -3.940 -0.336 1.00 71.62 120 GLY A C 1
ATOM 1000 O O . GLY A 1 120 ? -22.853 -2.988 -0.346 1.00 71.62 120 GLY A O 1
ATOM 1001 N N . PHE A 1 121 ? -22.251 -4.997 -1.140 1.00 67.25 121 PHE A N 1
ATOM 1002 C CA . PHE A 1 121 ? -23.389 -5.142 -2.066 1.00 67.25 121 PHE A CA 1
ATOM 1003 C C . PHE A 1 121 ? -24.656 -5.707 -1.406 1.00 67.25 121 PHE A C 1
ATOM 1005 O O . PHE A 1 121 ? -25.755 -5.460 -1.896 1.00 67.25 121 PHE A O 1
ATOM 1012 N N . GLN A 1 122 ? -24.519 -6.439 -0.297 1.00 63.47 122 GLN A N 1
ATOM 1013 C CA . GLN A 1 122 ? -25.622 -7.126 0.386 1.00 63.47 122 GLN A CA 1
ATOM 1014 C C . GLN A 1 122 ? -25.802 -6.602 1.818 1.00 63.47 122 GLN A C 1
ATOM 1016 O O . GLN A 1 122 ? -25.890 -7.369 2.772 1.00 63.47 122 GLN A O 1
ATOM 1021 N N . ALA A 1 123 ? -25.809 -5.277 1.980 1.00 59.84 123 ALA A N 1
ATOM 1022 C CA . ALA A 1 123 ? -26.105 -4.654 3.272 1.00 59.84 123 ALA A CA 1
ATOM 1023 C C . ALA A 1 123 ? -27.600 -4.732 3.645 1.00 59.84 123 ALA A C 1
ATOM 1025 O O . ALA A 1 123 ? -27.958 -4.524 4.800 1.00 59.84 123 ALA A O 1
ATOM 1026 N N . ASP A 1 124 ? -28.474 -5.085 2.698 1.00 56.88 124 ASP A N 1
ATOM 1027 C CA . ASP A 1 124 ? -29.914 -5.149 2.932 1.00 56.88 124 ASP A CA 1
ATOM 1028 C C . ASP A 1 124 ? -30.380 -6.594 3.199 1.00 56.88 124 ASP A C 1
ATOM 1030 O O . ASP A 1 124 ? -30.475 -7.403 2.273 1.00 56.88 124 ASP A O 1
ATOM 1034 N N . ALA A 1 125 ? -30.606 -6.913 4.487 1.00 47.91 125 ALA A N 1
ATOM 1035 C CA . ALA A 1 125 ? -31.761 -7.655 5.036 1.00 47.91 125 ALA A CA 1
ATOM 1036 C C . ALA A 1 125 ? -31.450 -8.487 6.318 1.00 47.91 125 ALA A C 1
ATOM 1038 O O . ALA A 1 125 ? -30.873 -9.571 6.238 1.00 47.91 125 ALA A O 1
ATOM 1039 N N . LYS A 1 126 ? -32.046 -8.046 7.452 1.00 41.62 126 LYS A N 1
ATOM 1040 C CA . LYS A 1 126 ? -32.474 -8.783 8.687 1.00 41.62 126 LYS A CA 1
ATOM 1041 C C . LYS A 1 126 ? -31.556 -8.764 9.948 1.00 41.62 126 LYS A C 1
ATOM 1043 O O . LYS A 1 126 ? -30.360 -8.535 9.847 1.00 41.62 126 LYS A O 1
ATOM 1048 N N . PRO A 1 127 ? -32.111 -8.937 11.178 1.00 43.66 127 PRO A N 1
ATOM 1049 C CA . PRO A 1 127 ? -32.675 -7.849 11.985 1.00 43.66 127 PRO A CA 1
ATOM 1050 C C . PRO A 1 127 ? -32.029 -7.750 13.386 1.00 43.66 127 PRO A C 1
ATOM 1052 O O . PRO A 1 127 ? -31.903 -8.745 14.084 1.00 43.66 127 PRO A O 1
ATOM 1055 N N . ALA A 1 128 ? -31.706 -6.529 13.823 1.00 42.75 128 ALA A N 1
ATOM 1056 C CA . ALA A 1 128 ? -31.785 -5.969 15.189 1.00 42.75 128 ALA A CA 1
ATOM 1057 C C . ALA A 1 128 ? -31.306 -6.727 16.465 1.00 42.75 128 ALA A C 1
ATOM 1059 O O . ALA A 1 128 ? -31.256 -6.094 17.520 1.00 42.75 128 ALA A O 1
ATOM 1060 N N . SER A 1 129 ? -30.932 -8.009 16.457 1.00 34.41 129 SER A N 1
ATOM 1061 C CA . SER A 1 129 ? -30.672 -8.770 17.692 1.00 34.41 129 SER A CA 1
ATOM 1062 C C . SER A 1 129 ? -29.203 -8.769 18.121 1.00 34.41 129 SER A C 1
ATOM 1064 O O . SER A 1 129 ? -28.927 -8.694 19.315 1.00 34.41 129 SER A O 1
ATOM 1066 N N . PHE A 1 130 ? -28.252 -8.759 17.180 1.00 44.00 130 PHE A N 1
ATOM 1067 C CA . PHE A 1 130 ? -26.817 -8.792 17.506 1.00 44.00 130 PHE A CA 1
ATOM 1068 C C . PHE A 1 130 ? -26.193 -7.394 17.682 1.00 44.00 130 PHE A C 1
ATOM 1070 O O . PHE A 1 130 ? -25.230 -7.218 18.426 1.00 44.00 130 PHE A O 1
ATOM 1077 N N . LEU A 1 131 ? -26.784 -6.368 17.056 1.00 45.41 131 LEU A N 1
ATOM 1078 C CA . LEU A 1 131 ? -26.315 -4.978 17.141 1.00 45.41 131 LEU A CA 1
ATOM 1079 C C . LEU A 1 131 ? -26.661 -4.299 18.472 1.00 45.41 131 LEU A C 1
ATOM 1081 O O . LEU A 1 131 ? -25.951 -3.383 18.877 1.00 45.41 131 LEU A O 1
ATOM 1085 N N . LYS A 1 132 ? -27.687 -4.774 19.193 1.00 39.38 132 LYS A N 1
ATOM 1086 C CA . LYS A 1 132 ? -28.142 -4.173 20.460 1.00 39.38 132 LYS A CA 1
ATOM 1087 C C . LYS A 1 132 ? -27.064 -4.214 21.552 1.00 39.38 132 LYS A C 1
ATOM 1089 O O . LYS A 1 132 ? -26.987 -3.309 22.381 1.00 39.38 132 LYS A O 1
ATOM 1094 N N . THR A 1 133 ? -26.175 -5.207 21.499 1.00 37.09 133 THR A N 1
ATOM 1095 C CA . THR A 1 133 ? -25.050 -5.336 22.435 1.00 37.09 133 THR A CA 1
ATOM 1096 C C . THR A 1 133 ? -23.939 -4.320 22.137 1.00 37.09 133 THR A C 1
ATOM 1098 O O . THR A 1 133 ? -23.345 -3.788 23.070 1.00 37.09 133 THR A O 1
ATOM 1101 N N . GLN A 1 134 ? -23.715 -3.940 20.870 1.00 45.25 134 GLN A N 1
ATOM 1102 C CA . GLN A 1 134 ? -22.667 -2.979 20.476 1.00 45.25 134 GLN A CA 1
ATOM 1103 C C . GLN A 1 134 ? -23.130 -1.518 20.432 1.00 45.25 134 GLN A C 1
ATOM 1105 O O . GLN A 1 134 ? -22.319 -0.623 20.682 1.00 45.25 134 GLN A O 1
ATOM 1110 N N . THR A 1 135 ? -24.426 -1.252 20.211 1.00 44.91 135 THR A N 1
ATOM 1111 C CA . THR A 1 135 ? -24.979 0.107 20.354 1.00 44.91 135 THR A CA 1
ATOM 1112 C C . THR A 1 135 ? -24.780 0.624 21.778 1.00 44.91 135 THR A C 1
ATOM 1114 O O . THR A 1 135 ? -24.568 1.815 21.967 1.00 44.91 135 THR A O 1
ATOM 1117 N N . SER A 1 136 ? -24.768 -0.258 22.784 1.00 38.53 136 SER A N 1
ATOM 1118 C CA . SER A 1 136 ? -24.552 0.150 24.174 1.00 38.53 136 SER A CA 1
ATOM 1119 C C . SER A 1 136 ? -23.130 0.663 24.443 1.00 38.53 136 SER A C 1
ATOM 1121 O O . SER A 1 136 ? -22.981 1.627 25.187 1.00 38.53 136 SER A O 1
ATOM 1123 N N . THR A 1 137 ? -22.096 0.111 23.804 1.00 40.69 137 THR A N 1
ATOM 1124 C CA . THR A 1 137 ? -20.697 0.517 24.032 1.00 40.69 137 THR A CA 1
ATOM 1125 C C . THR A 1 137 ? -20.343 1.794 23.271 1.00 40.69 137 THR A C 1
ATOM 1127 O O . THR A 1 137 ? -19.865 2.751 23.874 1.00 40.69 137 THR A O 1
ATOM 1130 N N . VAL A 1 138 ? -20.683 1.866 21.977 1.00 46.78 138 VAL A N 1
ATOM 1131 C CA . VAL A 1 138 ? -20.404 3.049 21.140 1.00 46.78 138 VAL A CA 1
ATOM 1132 C C . VAL A 1 138 ? -21.296 4.232 21.536 1.00 46.78 138 VAL A C 1
ATOM 1134 O O . VAL A 1 138 ? -20.820 5.363 21.610 1.00 46.78 138 VAL A O 1
ATOM 1137 N N . SER A 1 139 ? -22.575 3.998 21.865 1.00 41.00 139 SER A N 1
ATOM 1138 C CA . SER A 1 139 ? -23.457 5.070 22.348 1.00 41.00 139 SER A CA 1
ATOM 1139 C C . SER A 1 139 ? -23.037 5.559 23.738 1.00 41.00 139 SER A C 1
ATOM 1141 O O . SER A 1 139 ? -23.032 6.768 23.960 1.00 41.00 139 SER A O 1
ATOM 1143 N N . ARG A 1 140 ? -22.566 4.682 24.647 1.00 40.44 140 ARG A N 1
ATOM 1144 C CA . ARG A 1 140 ? -21.983 5.115 25.937 1.00 40.44 140 ARG A CA 1
ATOM 1145 C C . ARG A 1 140 ? -20.698 5.920 25.756 1.00 40.44 140 ARG A C 1
ATOM 1147 O O . ARG A 1 140 ? -20.542 6.919 26.450 1.00 40.44 140 ARG A O 1
ATOM 1154 N N . GLU A 1 141 ? -19.811 5.552 24.833 1.00 48.44 141 GLU A N 1
ATOM 1155 C CA . GLU A 1 141 ? -18.570 6.300 24.570 1.00 48.44 141 GLU A CA 1
ATOM 1156 C C . GLU A 1 141 ? -18.837 7.668 23.923 1.00 48.44 141 GLU A C 1
ATOM 1158 O O . GLU A 1 141 ? -18.304 8.685 24.372 1.00 48.44 141 GLU A O 1
ATOM 1163 N N . VAL A 1 142 ? -19.729 7.736 22.930 1.00 48.59 142 VAL A N 1
ATOM 1164 C CA . VAL A 1 142 ? -20.121 9.002 22.284 1.00 48.59 142 VAL A CA 1
ATOM 1165 C C . VAL A 1 142 ? -20.914 9.896 23.247 1.00 48.59 142 VAL A C 1
ATOM 1167 O O . VAL A 1 142 ? -20.726 11.117 23.250 1.00 48.59 142 VAL A O 1
ATOM 1170 N N . GLN A 1 143 ? -21.758 9.323 24.113 1.00 49.03 143 GLN A N 1
ATOM 1171 C CA . GLN A 1 143 ? -22.446 10.061 25.178 1.00 49.03 143 GLN A CA 1
ATOM 1172 C C . GLN A 1 143 ? -21.489 10.518 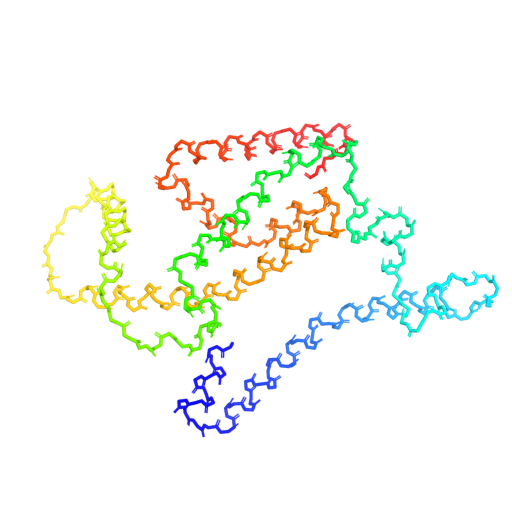26.287 1.00 49.03 143 GLN A C 1
ATOM 1174 O O . GLN A 1 143 ? -21.661 11.625 26.794 1.00 49.03 143 GLN A O 1
ATOM 1179 N N . ALA A 1 144 ? -20.462 9.738 26.640 1.00 48.19 144 ALA A N 1
ATOM 1180 C CA . ALA A 1 144 ? -19.434 10.138 27.603 1.00 48.19 144 ALA A CA 1
ATOM 1181 C C . ALA A 1 144 ? -18.565 11.290 27.064 1.00 48.19 144 ALA A C 1
ATOM 1183 O O . ALA A 1 144 ? -18.302 12.254 27.785 1.00 48.19 144 ALA A O 1
ATOM 1184 N N . LEU A 1 145 ? -18.201 11.251 25.777 1.00 50.56 145 LEU A N 1
ATOM 1185 C CA . LEU A 1 145 ? -17.492 12.339 25.093 1.00 50.56 145 LEU A CA 1
ATOM 1186 C C . LEU A 1 145 ? -18.360 13.601 24.955 1.00 50.56 145 LEU A C 1
ATOM 1188 O O . LEU A 1 145 ? -17.873 14.709 25.179 1.00 50.56 145 LEU A O 1
ATOM 1192 N N . ARG A 1 146 ? -19.662 13.455 24.662 1.00 45.88 146 ARG A N 1
ATOM 1193 C CA . ARG A 1 146 ? -20.616 14.580 24.656 1.00 45.88 146 ARG A CA 1
ATOM 1194 C C . ARG A 1 146 ? -20.869 15.152 26.050 1.00 45.88 146 ARG A C 1
ATOM 1196 O O . ARG A 1 146 ? -20.930 16.369 26.169 1.00 45.88 146 ARG A O 1
ATOM 1203 N N . ARG A 1 147 ? -20.964 14.327 27.101 1.00 44.12 147 ARG A N 1
ATOM 1204 C CA . ARG A 1 147 ? -21.079 14.802 28.495 1.00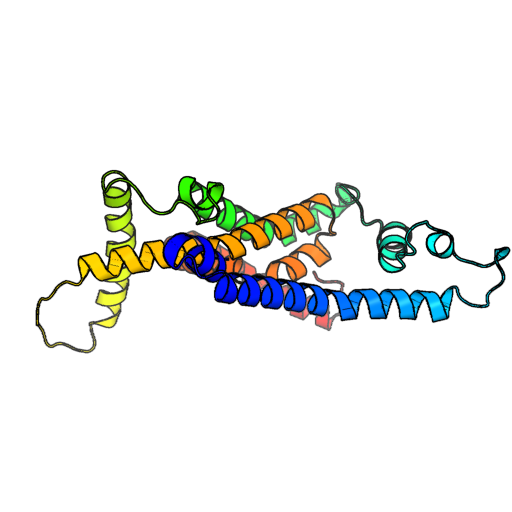 44.12 147 ARG A CA 1
ATOM 1205 C C . ARG A 1 147 ? -19.862 15.624 28.907 1.00 44.12 147 ARG A C 1
ATOM 1207 O O . ARG A 1 147 ? -20.036 16.656 29.539 1.00 44.12 147 ARG A O 1
ATOM 1214 N N . ARG A 1 148 ? -18.658 15.233 28.475 1.00 44.03 148 ARG A N 1
ATOM 1215 C CA . ARG A 1 148 ? -17.426 15.996 28.734 1.00 44.03 148 ARG A CA 1
ATOM 1216 C C . ARG A 1 148 ? -17.402 17.362 28.035 1.00 44.03 148 ARG A C 1
ATOM 1218 O O . ARG A 1 148 ? -16.779 18.280 28.545 1.00 44.03 148 ARG A O 1
ATOM 1225 N N . LYS A 1 149 ? -18.106 17.503 26.906 1.00 41.97 149 LYS A N 1
ATOM 1226 C CA . LYS A 1 149 ? -18.234 18.759 26.144 1.00 41.97 149 LYS A CA 1
ATOM 1227 C C . LYS A 1 149 ? -19.431 19.625 26.573 1.00 41.97 149 LYS A C 1
ATOM 1229 O O . LYS A 1 149 ? -19.500 20.788 26.207 1.00 41.97 149 LYS A O 1
ATOM 1234 N N . ARG A 1 150 ? -20.382 19.075 27.339 1.00 39.81 150 ARG A N 1
ATOM 1235 C CA . ARG A 1 150 ? -21.604 19.783 27.768 1.00 39.81 150 ARG A CA 1
ATOM 1236 C C . ARG A 1 150 ? -21.457 20.542 29.091 1.00 39.81 150 ARG A C 1
ATOM 1238 O O . ARG A 1 150 ? -22.410 21.181 29.508 1.00 39.81 150 ARG A O 1
ATOM 1245 N N . SER A 1 151 ? -20.287 20.513 29.729 1.00 37.03 151 SER A N 1
ATOM 1246 C CA . SER A 1 151 ? -20.046 21.304 30.944 1.00 37.03 151 SER A CA 1
ATOM 1247 C C . SER A 1 151 ? -19.882 22.812 30.683 1.00 37.03 151 SER A C 1
ATOM 1249 O O . SER A 1 151 ? -19.698 23.550 31.641 1.00 37.03 151 SER A O 1
ATOM 1251 N N . GLU A 1 152 ? -19.959 23.277 29.428 1.00 44.84 152 GLU A N 1
ATOM 1252 C CA . GLU A 1 152 ? -19.823 24.701 29.071 1.00 44.84 152 GLU A CA 1
ATOM 1253 C C . GLU A 1 152 ? -21.071 25.338 28.437 1.00 44.84 152 GLU A C 1
ATOM 1255 O O . GLU A 1 152 ? -21.054 26.534 28.165 1.00 44.84 152 GLU A O 1
ATOM 1260 N N . GLN A 1 153 ? -22.177 24.615 28.217 1.00 32.50 153 GLN A N 1
ATOM 1261 C CA . GLN A 1 153 ? -23.402 25.284 27.755 1.00 32.50 153 GLN A CA 1
ATOM 1262 C C . GLN A 1 153 ? -24.667 24.465 28.022 1.00 32.50 153 GLN A C 1
ATOM 1264 O O . GLN A 1 153 ? -24.935 23.430 27.402 1.00 32.50 153 GLN A O 1
ATOM 1269 N N . GLU A 1 154 ? -25.446 24.956 28.978 1.00 30.89 154 GLU A N 1
ATOM 1270 C CA . GLU A 1 154 ? -26.766 24.479 29.363 1.00 30.89 154 GLU A CA 1
ATOM 1271 C C . GLU A 1 154 ? -27.839 25.265 28.593 1.00 30.89 154 GLU A C 1
ATOM 1273 O O . GLU A 1 154 ? -27.775 26.486 28.577 1.00 30.89 154 GLU A O 1
ATOM 1278 N N . VAL A 1 155 ? -28.754 24.561 27.906 1.00 28.44 155 VAL A N 1
ATOM 1279 C CA . VAL A 1 155 ? -30.229 24.742 27.839 1.00 28.44 155 VAL A CA 1
ATOM 1280 C C . VAL A 1 155 ? -30.799 23.614 26.934 1.00 28.44 155 VAL A C 1
ATOM 1282 O O . VAL A 1 155 ? -30.161 23.167 25.978 1.00 28.44 155 VAL A O 1
ATOM 1285 N N . ALA A 1 156 ? -31.970 23.075 27.290 1.00 30.56 156 ALA A N 1
ATOM 1286 C CA . ALA A 1 156 ? -32.691 21.931 26.695 1.00 30.56 156 ALA A CA 1
ATOM 1287 C C . ALA A 1 156 ? -34.104 22.365 26.203 1.00 30.56 156 ALA A C 1
ATOM 1289 O O . ALA A 1 156 ? -34.463 23.512 26.442 1.00 30.56 156 ALA A O 1
ATOM 1290 N N . PRO A 1 157 ? -35.006 21.478 25.716 1.00 45.97 157 PRO A N 1
ATOM 1291 C CA . PRO A 1 157 ? -34.891 20.433 24.686 1.00 45.97 157 PRO A CA 1
ATOM 1292 C C . PRO A 1 157 ? -36.013 20.510 23.607 1.00 45.97 157 PRO A C 1
ATOM 1294 O O . PRO A 1 157 ? -37.067 21.106 23.809 1.00 45.97 157 PRO A O 1
ATOM 1297 N N . THR A 1 158 ? -35.868 19.786 22.490 1.00 24.91 158 THR A N 1
ATOM 1298 C CA . THR A 1 158 ? -37.027 19.287 21.716 1.00 24.91 158 THR A CA 1
ATOM 1299 C C . THR A 1 158 ? -36.716 17.884 21.195 1.00 24.91 158 THR A C 1
ATOM 1301 O O . THR A 1 158 ? -35.685 17.652 20.565 1.00 24.91 158 THR A O 1
ATOM 1304 N N . VAL A 1 159 ? -37.571 16.927 21.553 1.00 39.97 159 VAL A N 1
ATOM 1305 C CA . VAL A 1 159 ? -37.444 15.490 21.283 1.00 39.97 159 VAL A CA 1
ATOM 1306 C C . VAL A 1 159 ? -38.064 15.191 19.917 1.00 39.97 159 VAL A C 1
ATOM 1308 O O . VAL A 1 159 ? -39.278 15.282 19.775 1.00 39.97 159 VAL A O 1
ATOM 1311 N N . LEU A 1 160 ? -37.251 14.826 18.919 1.00 32.53 160 LEU A N 1
ATOM 1312 C CA . LEU A 1 160 ? -37.734 14.199 17.683 1.00 32.53 160 LEU A CA 1
ATOM 1313 C C . LEU A 1 160 ? -36.647 13.302 17.053 1.00 32.53 160 LEU A C 1
ATOM 1315 O O . LEU A 1 160 ? -35.598 13.778 16.633 1.00 32.53 160 LEU A O 1
ATOM 1319 N N . SER A 1 161 ? -36.930 11.997 16.989 1.00 35.81 161 SER A N 1
ATOM 1320 C CA . SER A 1 161 ? -36.411 11.018 16.012 1.00 35.81 161 SER A CA 1
ATOM 1321 C C . SER A 1 161 ? -34.889 10.929 15.777 1.00 35.81 161 SER A C 1
ATOM 1323 O O . SER A 1 161 ? -34.437 10.827 14.638 1.00 35.81 161 SER A O 1
ATOM 1325 N N . THR A 1 162 ? -34.076 10.909 16.833 1.00 40.59 162 THR A N 1
ATOM 1326 C CA . THR A 1 162 ? -32.603 10.823 16.710 1.00 40.59 162 THR A CA 1
ATOM 1327 C C . THR A 1 162 ? -32.080 9.402 16.427 1.00 40.59 162 THR A C 1
ATOM 1329 O O . THR A 1 162 ? -31.011 9.249 15.832 1.00 40.59 162 THR A O 1
ATOM 1332 N N . ASP A 1 163 ? -32.820 8.355 16.805 1.00 45.94 163 ASP A N 1
ATOM 1333 C CA . ASP A 1 163 ? -32.290 6.981 16.804 1.00 45.94 163 ASP A CA 1
ATOM 1334 C C . ASP A 1 163 ? -32.205 6.357 15.400 1.00 45.94 163 ASP A C 1
ATOM 1336 O O . ASP A 1 163 ? -31.156 5.820 15.040 1.00 45.94 163 ASP A O 1
ATOM 1340 N N . ASN A 1 164 ? -33.222 6.520 14.547 1.00 38.41 164 ASN A N 1
ATOM 1341 C CA . ASN A 1 164 ? -33.219 5.938 13.192 1.00 38.41 164 ASN A CA 1
ATOM 1342 C C . ASN A 1 164 ? -32.172 6.588 12.268 1.00 38.41 164 ASN A C 1
ATOM 1344 O O . ASN A 1 164 ? -31.516 5.904 11.486 1.00 38.41 164 ASN A O 1
ATOM 1348 N N . VAL A 1 165 ? -31.946 7.899 12.417 1.00 50.12 165 VAL A N 1
ATOM 1349 C CA . VAL A 1 165 ? -30.935 8.646 11.645 1.00 50.12 165 VAL A CA 1
ATOM 1350 C C . VAL A 1 165 ? -29.513 8.224 12.036 1.00 50.12 165 VAL A C 1
ATOM 1352 O O . VAL A 1 165 ? -28.599 8.245 11.211 1.00 50.12 165 VAL A O 1
ATOM 1355 N N . SER A 1 166 ? -29.305 7.825 13.293 1.00 53.78 166 SER A N 1
ATOM 1356 C CA . SER A 1 166 ? -27.996 7.378 13.772 1.00 53.78 166 SER A CA 1
ATOM 1357 C C . SER A 1 166 ? -27.622 5.984 13.253 1.00 53.78 166 SER A C 1
ATOM 1359 O O . SER A 1 166 ? -26.476 5.779 12.853 1.00 53.78 166 SER A O 1
ATOM 1361 N N . ILE A 1 167 ? -28.592 5.065 13.176 1.00 53.75 167 ILE A N 1
ATOM 1362 C CA . ILE A 1 167 ? -28.384 3.677 12.740 1.00 53.75 167 ILE A CA 1
ATOM 1363 C C . ILE A 1 167 ? -28.065 3.611 11.239 1.00 53.75 167 ILE A C 1
ATOM 1365 O O . ILE A 1 167 ? -27.065 2.998 10.866 1.00 53.75 167 ILE A O 1
ATOM 1369 N N . GLU A 1 168 ? -28.815 4.317 10.383 1.00 54.84 168 GLU A N 1
ATOM 1370 C CA . GLU A 1 168 ? -28.505 4.377 8.942 1.00 54.84 168 GLU A CA 1
ATOM 1371 C C . GLU A 1 168 ? -27.138 5.013 8.657 1.00 54.84 168 GLU A C 1
ATOM 1373 O O . GLU A 1 168 ? -26.441 4.645 7.709 1.00 54.84 168 GLU A O 1
ATOM 1378 N N . LYS A 1 169 ? -26.736 5.998 9.468 1.00 58.22 169 LYS A N 1
ATOM 1379 C CA . LYS A 1 169 ? -25.461 6.695 9.288 1.00 58.22 169 LYS A CA 1
ATOM 1380 C C . LYS A 1 169 ? -24.269 5.805 9.639 1.00 58.22 169 LYS A C 1
ATOM 1382 O O . LYS A 1 169 ? -23.243 5.897 8.966 1.00 58.22 169 LYS A O 1
ATOM 1387 N N . VAL A 1 170 ? -24.401 4.958 10.662 1.00 62.91 170 VAL A N 1
ATOM 1388 C CA . VAL A 1 170 ? -23.372 3.981 11.052 1.00 62.91 170 VAL A CA 1
ATOM 1389 C C . VAL A 1 170 ? -23.232 2.898 9.987 1.00 62.91 170 VAL A C 1
ATOM 1391 O O . VAL A 1 170 ? -22.114 2.616 9.564 1.00 62.91 170 VAL A O 1
ATOM 1394 N N . ASP A 1 171 ? -24.345 2.359 9.492 1.00 64.62 171 ASP A N 1
ATOM 1395 C CA . ASP A 1 171 ? -24.317 1.307 8.473 1.00 64.62 171 ASP A CA 1
ATOM 1396 C C . ASP A 1 171 ? -23.706 1.805 7.151 1.00 64.62 171 ASP A C 1
ATOM 1398 O O . ASP A 1 171 ? -22.775 1.213 6.598 1.00 64.62 171 ASP A O 1
ATOM 1402 N N . ARG A 1 172 ? -24.104 3.009 6.720 1.00 63.84 172 ARG A N 1
ATOM 1403 C CA . ARG A 1 172 ? -23.524 3.676 5.547 1.00 63.84 172 ARG A CA 1
ATOM 1404 C C . ARG A 1 172 ? -22.027 3.959 5.708 1.00 63.84 172 ARG A C 1
ATOM 1406 O O . ARG A 1 172 ? -21.283 3.860 4.733 1.00 63.84 172 ARG A O 1
ATOM 1413 N N . PHE A 1 173 ? -21.573 4.318 6.911 1.00 71.75 173 PHE A N 1
ATOM 1414 C CA . PHE A 1 173 ? -20.152 4.550 7.181 1.00 71.75 173 PHE A CA 1
ATOM 1415 C C . PHE A 1 173 ? -19.343 3.255 7.081 1.00 71.75 173 PHE A C 1
ATOM 1417 O O . PHE A 1 173 ? -18.276 3.248 6.465 1.00 71.75 173 PHE A O 1
ATOM 1424 N N . SER A 1 174 ? -19.875 2.149 7.602 1.00 71.62 174 SER A N 1
ATOM 1425 C CA . SER A 1 174 ? -19.215 0.856 7.486 1.00 71.62 174 SER A CA 1
ATOM 1426 C C . SER A 1 174 ? -19.082 0.401 6.034 1.00 71.62 174 SER A C 1
ATOM 1428 O O . SER A 1 174 ? -18.007 -0.052 5.653 1.00 71.62 174 SER A O 1
ATOM 1430 N N . ILE A 1 175 ? -20.100 0.604 5.191 1.00 76.12 175 ILE A N 1
ATOM 1431 C CA . ILE A 1 175 ? -20.040 0.269 3.755 1.00 76.12 175 ILE A CA 1
ATOM 1432 C C . ILE A 1 175 ? -18.973 1.104 3.026 1.00 76.12 175 ILE A C 1
ATOM 1434 O O . ILE A 1 175 ? -18.227 0.586 2.194 1.00 76.12 175 ILE A O 1
ATOM 1438 N N . ILE A 1 176 ? -18.851 2.396 3.352 1.00 81.19 176 ILE A N 1
ATOM 1439 C CA . ILE A 1 176 ? -17.824 3.279 2.769 1.00 81.19 176 ILE A CA 1
ATOM 1440 C C . ILE A 1 176 ? -16.409 2.820 3.149 1.00 81.19 176 ILE A C 1
ATOM 1442 O O . ILE A 1 176 ? -15.475 3.023 2.373 1.00 81.19 176 ILE A O 1
ATOM 1446 N N . LEU A 1 177 ? -16.248 2.186 4.312 1.00 84.38 177 LEU A N 1
ATOM 1447 C CA . LEU A 1 177 ? -14.957 1.751 4.839 1.00 84.38 177 LEU A CA 1
ATOM 1448 C C . LEU A 1 177 ? -14.419 0.469 4.167 1.00 84.38 177 LEU A C 1
ATOM 1450 O O . LEU A 1 177 ? -13.202 0.285 4.119 1.00 84.38 177 LEU A O 1
ATOM 1454 N N . VAL A 1 178 ? -15.287 -0.368 3.577 1.00 85.88 178 VAL A N 1
ATOM 1455 C CA . VAL A 1 178 ? -14.924 -1.629 2.890 1.00 85.88 178 VAL A CA 1
ATOM 1456 C C . VAL A 1 178 ? -13.738 -1.480 1.918 1.00 85.88 178 VAL A C 1
ATOM 1458 O O . VAL A 1 178 ? -12.737 -2.175 2.104 1.00 85.88 178 VAL A O 1
ATOM 1461 N N . PRO A 1 179 ? -13.774 -0.595 0.896 1.00 88.56 179 PRO A N 1
ATOM 1462 C CA . PRO A 1 179 ? -12.673 -0.476 -0.063 1.00 88.56 179 PRO A CA 1
ATOM 1463 C C . PRO A 1 179 ? -11.353 -0.057 0.591 1.00 88.56 179 PRO A C 1
ATOM 1465 O O . PRO A 1 179 ? -10.296 -0.507 0.155 1.00 88.56 179 PRO A O 1
ATOM 1468 N N . PHE A 1 180 ? -11.394 0.764 1.644 1.00 89.56 180 PHE A N 1
ATOM 1469 C CA . PHE A 1 180 ? -10.190 1.181 2.362 1.00 89.56 180 PHE A CA 1
ATOM 1470 C C . PHE A 1 180 ? -9.572 0.027 3.152 1.00 89.56 180 PHE A C 1
ATOM 1472 O O . PHE A 1 180 ? -8.354 -0.121 3.159 1.00 89.56 180 PHE A O 1
ATOM 1479 N N . VAL A 1 181 ? -10.398 -0.813 3.780 1.00 90.00 181 VAL A N 1
ATOM 1480 C CA . VAL A 1 181 ? -9.933 -1.989 4.529 1.00 90.00 181 VAL A CA 1
ATOM 1481 C C . VAL A 1 181 ? -9.394 -3.062 3.588 1.00 90.00 181 VAL A C 1
ATOM 1483 O O . VAL A 1 181 ? -8.348 -3.639 3.871 1.00 90.00 181 VAL A O 1
ATOM 1486 N N . LEU A 1 182 ? -10.043 -3.292 2.442 1.00 90.75 182 LEU A N 1
ATOM 1487 C CA . LEU A 1 182 ? -9.532 -4.197 1.407 1.00 90.75 182 LEU A CA 1
ATOM 1488 C C . LEU A 1 182 ? -8.190 -3.715 0.853 1.00 90.75 182 LEU A C 1
ATOM 1490 O O . LEU A 1 182 ? -7.252 -4.502 0.728 1.00 90.75 182 LEU A O 1
ATOM 1494 N N . HIS A 1 183 ? -8.083 -2.416 0.564 1.00 92.62 183 HIS A N 1
ATOM 1495 C CA . HIS A 1 183 ? -6.833 -1.815 0.119 1.00 92.62 183 HIS A CA 1
ATOM 1496 C C . HIS A 1 183 ? -5.734 -1.950 1.180 1.00 92.62 183 HIS A C 1
ATOM 1498 O O . HIS A 1 183 ? -4.638 -2.403 0.860 1.00 92.62 183 HIS A O 1
ATOM 1504 N N . LEU A 1 184 ? -6.035 -1.650 2.449 1.00 93.69 184 LEU A N 1
ATOM 1505 C CA . LEU A 1 184 ? -5.095 -1.838 3.553 1.00 93.69 184 LEU A CA 1
ATOM 1506 C C . LEU A 1 184 ? -4.680 -3.308 3.699 1.00 93.69 184 LEU A C 1
ATOM 1508 O O . LEU A 1 184 ? -3.498 -3.583 3.865 1.00 93.69 184 LEU A O 1
ATOM 1512 N N . GLY A 1 185 ? -5.611 -4.257 3.588 1.00 93.12 185 GLY A N 1
ATOM 1513 C CA . GLY A 1 185 ? -5.312 -5.689 3.640 1.00 93.12 185 GLY A CA 1
ATOM 1514 C C . GLY A 1 185 ? -4.347 -6.122 2.534 1.00 93.12 185 GLY A C 1
ATOM 1515 O O . GLY A 1 185 ? -3.358 -6.800 2.808 1.00 93.12 185 GLY A O 1
ATOM 1516 N N . PHE A 1 186 ? -4.575 -5.660 1.301 1.00 93.75 186 PHE A N 1
ATOM 1517 C CA . PHE A 1 186 ? -3.654 -5.883 0.184 1.00 93.75 186 PHE A CA 1
ATOM 1518 C C . PHE A 1 186 ? -2.269 -5.272 0.447 1.00 93.75 186 PHE A C 1
ATOM 1520 O O . PHE A 1 186 ? -1.243 -5.914 0.199 1.00 93.75 186 PHE A O 1
ATOM 1527 N N . MET A 1 187 ? -2.227 -4.051 0.986 1.00 93.44 187 MET A N 1
ATOM 1528 C CA . MET A 1 187 ? -0.972 -3.393 1.339 1.00 93.44 187 MET A CA 1
ATOM 1529 C C . MET A 1 187 ? -0.216 -4.146 2.436 1.00 93.44 187 MET A C 1
ATOM 1531 O O . MET A 1 187 ? 0.982 -4.358 2.286 1.00 93.44 187 MET A O 1
ATOM 1535 N N . VAL A 1 188 ? -0.895 -4.590 3.499 1.00 93.38 188 VAL A N 1
ATOM 1536 C CA . VAL A 1 188 ? -0.305 -5.369 4.603 1.00 93.38 188 VAL A CA 1
ATOM 1537 C C . VAL A 1 188 ? 0.239 -6.700 4.099 1.00 93.38 188 VAL A C 1
ATOM 1539 O O . VAL A 1 188 ? 1.369 -7.051 4.429 1.00 93.38 188 VAL A O 1
ATOM 1542 N N . ALA A 1 189 ? -0.512 -7.414 3.257 1.00 92.50 189 ALA A N 1
ATOM 1543 C CA . ALA A 1 189 ? -0.043 -8.662 2.663 1.00 92.50 189 ALA A CA 1
ATOM 1544 C C . ALA A 1 189 ? 1.219 -8.434 1.816 1.00 92.50 189 ALA A C 1
ATOM 1546 O O . ALA A 1 189 ? 2.225 -9.119 1.994 1.00 92.50 189 ALA A O 1
ATOM 1547 N N . THR A 1 190 ? 1.211 -7.424 0.944 1.00 91.06 190 THR A N 1
ATOM 1548 C CA . THR A 1 190 ? 2.377 -7.103 0.106 1.00 91.06 190 THR A CA 1
ATOM 1549 C C . THR A 1 190 ? 3.580 -6.681 0.956 1.00 91.06 190 THR A C 1
ATOM 1551 O O . THR A 1 190 ? 4.700 -7.142 0.725 1.00 91.06 190 THR A O 1
ATOM 1554 N N . ALA A 1 191 ? 3.343 -5.848 1.971 1.00 91.38 191 ALA A N 1
ATOM 1555 C CA . ALA A 1 191 ? 4.357 -5.375 2.903 1.00 91.38 191 ALA A CA 1
ATOM 1556 C C . ALA A 1 191 ? 5.007 -6.526 3.683 1.00 91.38 191 ALA A C 1
ATOM 1558 O O . ALA A 1 191 ? 6.219 -6.535 3.856 1.00 91.38 191 ALA A O 1
ATOM 1559 N N . PHE A 1 192 ? 4.212 -7.507 4.115 1.00 89.44 192 PHE A N 1
ATOM 1560 C CA . PHE A 1 192 ? 4.692 -8.646 4.888 1.00 89.44 192 PHE A CA 1
ATOM 1561 C C . PHE A 1 192 ? 5.436 -9.680 4.032 1.00 89.44 192 PHE A C 1
ATOM 1563 O O . PHE A 1 192 ? 6.492 -10.162 4.430 1.00 89.44 192 PHE A O 1
ATOM 1570 N N . PHE A 1 193 ? 4.903 -10.035 2.859 1.00 89.38 193 PHE A N 1
ATOM 1571 C CA . PHE A 1 193 ? 5.443 -11.143 2.065 1.00 89.38 193 PHE A CA 1
ATOM 1572 C C . PHE A 1 193 ? 6.573 -10.748 1.114 1.00 89.38 193 PHE A C 1
ATOM 1574 O O . PHE A 1 193 ? 7.383 -11.604 0.760 1.00 89.38 193 PHE A O 1
ATOM 1581 N N . VAL A 1 194 ? 6.609 -9.496 0.650 1.00 88.50 194 VAL A N 1
ATOM 1582 C CA . VAL A 1 194 ? 7.470 -9.095 -0.476 1.00 88.50 194 VAL A CA 1
ATOM 1583 C C . VAL A 1 194 ? 8.386 -7.928 -0.127 1.00 88.50 194 VAL A C 1
ATOM 1585 O O . VAL A 1 194 ? 9.515 -7.886 -0.615 1.00 88.50 194 VAL A O 1
ATOM 1588 N N . MET A 1 195 ? 7.928 -6.970 0.683 1.00 87.69 195 MET A N 1
ATOM 1589 C CA . MET A 1 195 ? 8.686 -5.745 0.941 1.00 87.69 195 MET A CA 1
ATOM 1590 C C . MET A 1 195 ? 9.714 -5.902 2.062 1.00 87.69 195 MET A C 1
ATOM 1592 O O . MET A 1 195 ? 9.523 -6.626 3.035 1.00 87.69 195 MET A O 1
ATOM 1596 N N . HIS A 1 196 ? 10.792 -5.127 1.951 1.00 87.75 196 HIS A N 1
ATOM 1597 C CA . HIS A 1 196 ? 11.697 -4.879 3.067 1.00 87.75 196 HIS A CA 1
ATOM 1598 C C . HIS A 1 196 ? 10.980 -4.075 4.145 1.00 87.75 196 HIS A C 1
ATOM 1600 O O . HIS A 1 196 ? 10.284 -3.105 3.841 1.00 87.75 196 HIS A O 1
ATOM 1606 N N . VAL A 1 197 ? 11.216 -4.420 5.409 1.00 83.00 197 VAL A N 1
ATOM 1607 C CA . VAL A 1 197 ? 10.593 -3.744 6.557 1.00 83.00 197 VAL A CA 1
ATOM 1608 C C . VAL A 1 197 ? 10.833 -2.229 6.551 1.00 83.00 197 VAL A C 1
ATOM 1610 O O . VAL A 1 197 ? 9.933 -1.457 6.870 1.00 83.00 197 VAL A O 1
ATOM 1613 N N . GLN A 1 198 ? 12.015 -1.806 6.102 1.00 81.94 198 GLN A N 1
ATOM 1614 C CA . GLN A 1 198 ? 12.401 -0.396 6.002 1.00 81.94 198 GLN A CA 1
ATOM 1615 C C . GLN A 1 198 ? 11.531 0.411 5.026 1.00 81.94 198 GLN A C 1
ATOM 1617 O O . GLN A 1 198 ? 11.403 1.624 5.151 1.00 81.94 198 GLN A O 1
ATOM 1622 N N . VAL A 1 199 ? 10.935 -0.261 4.040 1.00 85.94 199 VAL A N 1
ATOM 1623 C CA . VAL A 1 199 ? 10.023 0.346 3.064 1.00 85.94 199 VAL A CA 1
ATOM 1624 C C . VAL A 1 199 ? 8.569 0.118 3.481 1.00 85.94 199 VAL A C 1
ATOM 1626 O O . VAL A 1 199 ? 7.720 0.979 3.261 1.00 85.94 199 VAL A O 1
ATOM 1629 N N . ALA A 1 200 ? 8.283 -1.015 4.125 1.00 89.12 200 ALA A N 1
ATOM 1630 C CA . ALA A 1 200 ? 6.948 -1.417 4.549 1.00 89.12 200 ALA A CA 1
ATOM 1631 C C . ALA A 1 200 ? 6.270 -0.394 5.472 1.00 89.12 200 ALA A C 1
ATOM 1633 O O . ALA A 1 200 ? 5.093 -0.098 5.281 1.00 89.12 200 ALA A O 1
ATOM 1634 N N . THR A 1 201 ? 6.988 0.176 6.446 1.00 87.00 201 THR A N 1
ATOM 1635 C CA . THR A 1 201 ? 6.424 1.157 7.394 1.00 87.00 201 THR A CA 1
ATOM 1636 C C . THR A 1 201 ? 5.964 2.436 6.694 1.00 87.00 201 THR A C 1
ATOM 1638 O O . THR A 1 201 ? 4.850 2.898 6.937 1.00 87.00 201 THR A O 1
ATOM 1641 N N . ARG A 1 202 ? 6.778 2.966 5.772 1.00 87.81 202 ARG A N 1
ATOM 1642 C CA . ARG A 1 202 ? 6.455 4.144 4.941 1.00 87.81 202 ARG A CA 1
ATOM 1643 C C . ARG A 1 202 ? 5.346 3.862 3.943 1.00 87.81 202 ARG A C 1
ATOM 1645 O O . ARG A 1 202 ? 4.502 4.709 3.674 1.00 87.81 202 ARG A O 1
ATOM 1652 N N . PHE A 1 203 ? 5.357 2.663 3.375 1.00 90.19 203 PHE A N 1
ATOM 1653 C CA . PHE A 1 203 ? 4.310 2.235 2.468 1.00 90.19 203 PHE A CA 1
ATOM 1654 C C . PHE A 1 203 ? 2.967 2.177 3.202 1.00 90.19 203 PHE A C 1
ATOM 1656 O O . PHE A 1 203 ? 1.995 2.771 2.743 1.00 90.19 203 PHE A O 1
ATOM 1663 N N . LEU A 1 204 ? 2.920 1.552 4.382 1.00 90.00 204 LEU A N 1
ATOM 1664 C CA . LEU A 1 204 ? 1.705 1.435 5.189 1.00 90.00 204 LEU A CA 1
ATOM 1665 C C . LEU A 1 204 ? 1.222 2.777 5.748 1.00 90.00 204 LEU A C 1
ATOM 1667 O O . LEU A 1 204 ? 0.015 3.008 5.762 1.00 90.00 204 LEU A O 1
ATOM 1671 N N . SER A 1 205 ? 2.125 3.681 6.140 1.00 87.88 205 SER A N 1
ATOM 1672 C CA . SER A 1 205 ? 1.755 5.001 6.677 1.00 87.88 205 SER A CA 1
ATOM 1673 C C . SER A 1 205 ? 0.997 5.884 5.679 1.00 87.88 205 SER A C 1
ATOM 1675 O O . SER A 1 205 ? 0.309 6.813 6.084 1.00 87.88 205 SER A O 1
ATOM 1677 N N . SER A 1 206 ? 1.025 5.572 4.381 1.00 88.94 206 SER A N 1
ATOM 1678 C CA . SER A 1 206 ? 0.188 6.262 3.391 1.00 88.94 206 SER A CA 1
ATOM 1679 C C . SER A 1 206 ? -1.317 5.973 3.533 1.00 88.94 206 SER 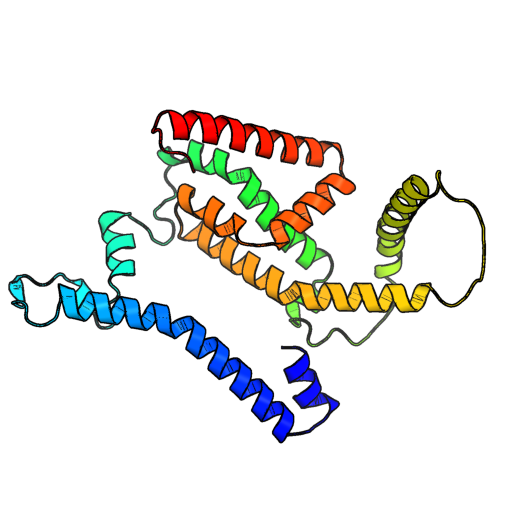A C 1
ATOM 1681 O O . SER A 1 206 ? -2.132 6.665 2.922 1.00 88.94 206 SER A O 1
ATOM 1683 N N . SER A 1 207 ? -1.709 4.974 4.336 1.00 90.06 207 SER A N 1
ATOM 1684 C CA . SER A 1 207 ? -3.087 4.487 4.431 1.00 90.06 207 SER A CA 1
ATOM 1685 C C . SER A 1 207 ? -3.858 5.090 5.626 1.00 90.06 207 SER A C 1
ATOM 1687 O O . SER A 1 207 ? -3.541 4.792 6.783 1.00 90.06 207 SER A O 1
ATOM 1689 N N . PRO A 1 208 ? -4.932 5.880 5.393 1.00 89.19 208 PRO A N 1
ATOM 1690 C CA . PRO A 1 208 ? -5.731 6.509 6.454 1.00 89.19 208 PRO A CA 1
ATOM 1691 C C . PRO A 1 208 ? -6.316 5.577 7.539 1.00 89.19 208 PRO A C 1
ATOM 1693 O O . PRO A 1 208 ? -6.333 5.985 8.705 1.00 89.19 208 PRO A O 1
ATOM 1696 N N . PRO A 1 209 ? -6.776 4.340 7.237 1.00 88.12 209 PRO A N 1
ATOM 1697 C CA . PRO A 1 209 ? -7.408 3.472 8.234 1.00 88.12 209 PRO A CA 1
ATOM 1698 C C . PRO A 1 209 ? -6.508 3.080 9.409 1.00 88.12 209 PRO A C 1
ATOM 1700 O O . PRO A 1 209 ? -7.023 2.746 10.475 1.00 88.12 209 PRO A O 1
ATOM 1703 N N . ILE A 1 210 ? -5.182 3.135 9.246 1.00 89.69 210 ILE A N 1
ATOM 1704 C CA . ILE A 1 210 ? -4.233 2.898 10.343 1.00 89.69 210 ILE A CA 1
ATOM 1705 C C . ILE A 1 210 ? -4.400 3.980 11.414 1.00 89.69 210 ILE A C 1
ATOM 1707 O O . ILE A 1 210 ? -4.530 3.667 12.596 1.00 89.69 210 ILE A O 1
ATOM 1711 N N . TYR A 1 211 ? -4.471 5.247 11.002 1.00 89.62 211 TYR A N 1
ATOM 1712 C CA . TYR A 1 211 ? -4.628 6.380 11.914 1.00 89.62 211 TYR A CA 1
ATOM 1713 C C . TYR A 1 211 ? -6.020 6.434 12.535 1.00 89.62 211 TYR A C 1
ATOM 1715 O O . TYR A 1 211 ? -6.152 6.712 13.726 1.00 89.62 211 TYR A O 1
ATOM 1723 N N . TRP A 1 212 ? -7.062 6.122 11.758 1.00 89.44 212 TRP A N 1
ATOM 1724 C CA . TRP A 1 212 ? -8.425 6.042 12.287 1.00 89.44 212 TRP A CA 1
ATOM 1725 C C . TRP A 1 212 ? -8.528 4.975 13.373 1.00 89.44 212 TRP A C 1
ATOM 1727 O O . TRP A 1 212 ? -9.029 5.254 14.461 1.00 89.44 212 TRP A O 1
ATOM 1737 N N . PHE A 1 213 ? -7.975 3.787 13.126 1.00 88.31 213 PHE A N 1
ATOM 1738 C CA . PHE A 1 213 ? -7.966 2.720 14.118 1.00 88.31 213 PHE A CA 1
ATOM 1739 C C . PHE A 1 213 ? -7.094 3.060 15.333 1.00 88.31 213 PHE A C 1
ATOM 1741 O O . PHE A 1 213 ? -7.524 2.853 16.463 1.00 88.31 213 PHE A O 1
ATOM 1748 N N . ALA A 1 214 ? -5.919 3.663 15.135 1.00 86.94 214 ALA A N 1
ATOM 1749 C CA . ALA A 1 214 ? -5.083 4.127 16.242 1.00 86.94 214 ALA A CA 1
ATOM 1750 C C . ALA A 1 214 ? -5.812 5.156 17.128 1.00 86.94 214 ALA A C 1
ATOM 1752 O O . ALA A 1 214 ? -5.752 5.069 18.354 1.00 86.94 214 ALA A O 1
ATOM 1753 N N . SER A 1 215 ? -6.558 6.089 16.524 1.00 87.31 215 SER A N 1
ATOM 1754 C CA . SER A 1 215 ? -7.360 7.072 17.265 1.00 87.31 215 SER A CA 1
ATOM 1755 C C . SER A 1 215 ? -8.502 6.427 18.056 1.00 87.31 215 SER A C 1
ATOM 1757 O O . SER A 1 215 ? -8.759 6.815 19.195 1.00 87.31 215 SER A O 1
ATOM 1759 N N . TYR A 1 216 ? -9.134 5.395 17.490 1.00 86.38 216 TYR A N 1
ATOM 1760 C CA . TYR A 1 216 ? -10.159 4.606 18.166 1.00 86.38 216 TYR A CA 1
ATOM 1761 C C . TYR A 1 216 ? -9.582 3.863 19.379 1.00 86.38 216 TYR A C 1
ATOM 1763 O O . TYR A 1 216 ? -10.122 3.967 20.477 1.00 86.38 216 TYR A O 1
ATOM 1771 N N . VAL A 1 217 ? -8.429 3.202 19.225 1.00 86.06 217 VAL A N 1
ATOM 1772 C CA . VAL A 1 217 ? -7.743 2.518 20.335 1.00 86.06 217 VAL A CA 1
ATOM 1773 C C . VAL A 1 217 ? -7.367 3.498 21.447 1.00 86.06 217 VAL A C 1
ATOM 1775 O O . VAL A 1 217 ? -7.550 3.184 22.622 1.00 86.06 217 VAL A O 1
ATOM 1778 N N . LEU A 1 218 ? -6.897 4.699 21.098 1.00 86.56 218 LEU A N 1
ATOM 1779 C CA . LEU A 1 218 ? -6.574 5.743 22.072 1.00 86.56 218 LEU A CA 1
ATOM 1780 C C . LEU A 1 218 ? -7.807 6.225 22.855 1.00 86.56 218 LEU A C 1
ATOM 1782 O O . LEU A 1 218 ? -7.698 6.508 24.049 1.00 86.56 218 LEU A O 1
ATOM 1786 N N . ALA A 1 219 ? -8.972 6.297 22.205 1.00 84.38 219 ALA A N 1
ATOM 1787 C CA . ALA A 1 219 ? -10.222 6.705 22.839 1.00 84.38 219 ALA A CA 1
ATOM 1788 C C . ALA A 1 219 ? -10.803 5.619 23.764 1.00 84.38 219 ALA A C 1
ATOM 1790 O O . ALA A 1 219 ? -11.212 5.936 24.882 1.00 84.38 219 ALA A O 1
ATOM 1791 N N . SER A 1 220 ? -10.803 4.356 23.326 1.00 81.06 220 SER A N 1
ATOM 1792 C CA . SER A 1 220 ? -11.433 3.245 24.055 1.00 81.06 220 SER A CA 1
ATOM 1793 C C . SER A 1 220 ? -10.526 2.614 25.116 1.00 81.06 220 SER A C 1
ATOM 1795 O O . SER A 1 220 ? -10.984 2.235 26.195 1.00 81.06 220 SER A O 1
ATOM 1797 N N . HIS A 1 221 ? -9.218 2.524 24.860 1.00 81.56 221 HIS A N 1
ATOM 1798 C CA . HIS A 1 221 ? -8.254 1.866 25.742 1.00 81.56 221 HIS A CA 1
ATOM 1799 C C . HIS A 1 221 ? -7.076 2.786 26.060 1.00 81.56 221 HIS A C 1
ATOM 1801 O O . HIS A 1 221 ? -6.010 2.690 25.454 1.00 81.56 221 HIS A O 1
ATOM 1807 N N . LYS A 1 222 ? -7.241 3.634 27.084 1.00 78.25 222 LYS A N 1
ATOM 1808 C CA . LYS A 1 222 ? -6.233 4.634 27.484 1.00 78.25 222 LYS A CA 1
ATOM 1809 C C . LYS A 1 222 ? -4.814 4.059 27.609 1.00 78.25 222 LYS A C 1
ATOM 1811 O O . LYS A 1 222 ? -3.888 4.659 27.084 1.00 78.25 222 LYS A O 1
ATOM 1816 N N . GLY A 1 223 ? -4.636 2.889 28.234 1.00 84.56 223 GLY A N 1
ATOM 1817 C CA . GLY A 1 223 ? -3.314 2.263 28.409 1.00 84.56 223 GLY A CA 1
ATOM 1818 C C . GLY A 1 223 ? -2.6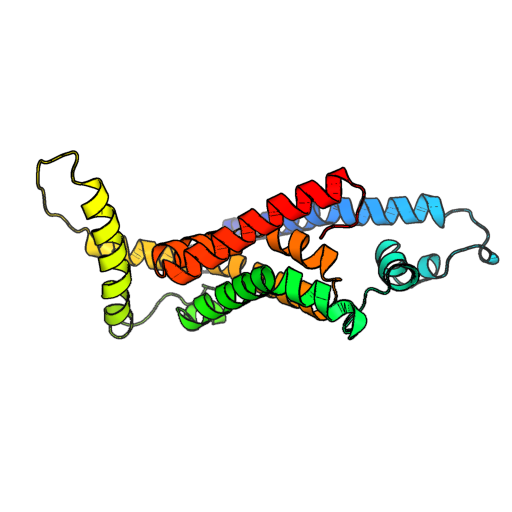14 1.915 27.088 1.00 84.56 223 GLY A C 1
ATOM 1819 O O . GLY A 1 223 ? -1.497 2.364 26.841 1.00 84.56 223 GLY A O 1
ATOM 1820 N N . TRP A 1 224 ? -3.294 1.177 26.207 1.00 83.81 224 TRP A N 1
ATOM 1821 C CA . TRP A 1 224 ? -2.778 0.835 24.874 1.00 83.81 224 TRP A CA 1
ATOM 1822 C C . TRP A 1 224 ? -2.589 2.074 23.997 1.00 83.81 224 TRP A C 1
ATOM 1824 O O . TRP A 1 224 ? -1.624 2.163 23.244 1.00 83.81 224 TRP A O 1
ATOM 1834 N N . GLY A 1 225 ? -3.471 3.060 24.142 1.00 83.88 225 GLY A N 1
ATOM 1835 C CA . GLY A 1 225 ? -3.348 4.357 23.497 1.00 83.88 225 GLY A CA 1
ATOM 1836 C C . GLY A 1 225 ? -2.070 5.106 23.875 1.00 83.88 225 GLY A C 1
ATOM 1837 O O . GLY A 1 225 ? -1.344 5.550 22.987 1.00 83.88 225 GLY A O 1
ATOM 1838 N N . TYR A 1 226 ? -1.763 5.216 25.173 1.00 86.06 226 TYR A N 1
ATOM 1839 C CA . TYR A 1 226 ? -0.523 5.846 25.642 1.00 86.06 226 TYR A CA 1
ATOM 1840 C C . TYR A 1 226 ? 0.721 5.094 25.166 1.00 86.06 226 TYR A C 1
ATOM 1842 O O . TYR A 1 226 ? 1.713 5.734 24.829 1.00 86.06 226 TYR A O 1
ATOM 1850 N N . LEU A 1 227 ? 0.661 3.761 25.073 1.00 88.44 227 LEU A N 1
ATOM 1851 C CA . LEU A 1 227 ? 1.749 2.953 24.519 1.00 88.44 227 LEU A CA 1
ATOM 1852 C C . LEU A 1 227 ? 1.988 3.274 23.038 1.00 88.44 227 LEU A C 1
ATOM 1854 O O . LEU A 1 227 ? 3.126 3.530 22.651 1.00 88.44 227 LEU A O 1
ATOM 1858 N N . ILE A 1 228 ? 0.930 3.316 22.220 1.00 86.69 228 ILE A N 1
ATOM 1859 C CA . ILE A 1 228 ? 1.030 3.676 20.795 1.00 86.69 228 ILE A CA 1
ATOM 1860 C C . ILE A 1 228 ? 1.583 5.095 20.641 1.00 86.69 228 ILE A C 1
ATOM 1862 O O . ILE A 1 228 ? 2.492 5.320 19.846 1.00 86.69 228 ILE A O 1
ATOM 1866 N N . TRP A 1 229 ? 1.061 6.051 21.412 1.00 87.25 229 TRP A N 1
ATOM 1867 C CA . TRP A 1 229 ? 1.509 7.439 21.353 1.00 87.25 229 TRP A CA 1
ATOM 1868 C C . TRP A 1 229 ? 2.975 7.586 21.772 1.00 87.25 229 TRP A C 1
ATOM 1870 O O . TRP A 1 229 ? 3.751 8.224 21.062 1.00 87.25 229 TRP A O 1
ATOM 1880 N N . GLY A 1 230 ? 3.369 6.948 22.877 1.00 89.81 230 GLY A N 1
ATOM 1881 C CA . GLY A 1 230 ? 4.747 6.942 23.361 1.00 89.81 230 GLY A CA 1
ATOM 1882 C C . GLY A 1 230 ? 5.703 6.313 22.353 1.00 89.81 230 GLY A C 1
ATOM 1883 O O . GLY A 1 230 ? 6.764 6.873 22.090 1.00 89.81 230 GLY A O 1
ATOM 1884 N N . TYR A 1 231 ? 5.300 5.211 21.715 1.00 88.06 231 TYR A N 1
ATOM 1885 C CA . TYR A 1 231 ? 6.067 4.608 20.630 1.00 88.06 231 TYR A CA 1
ATOM 1886 C C . TYR A 1 231 ? 6.206 5.558 19.431 1.00 88.06 231 TYR A C 1
ATOM 1888 O O . TYR A 1 231 ? 7.319 5.755 18.957 1.00 88.06 231 TYR A O 1
ATOM 1896 N N . CYS A 1 232 ? 5.126 6.196 18.966 1.00 87.44 232 CYS A N 1
ATOM 1897 C CA . CYS A 1 232 ? 5.192 7.157 17.859 1.00 87.44 232 CYS A CA 1
ATOM 1898 C C . CYS A 1 232 ? 6.105 8.349 18.185 1.00 87.44 232 CYS A C 1
ATOM 1900 O O . CYS A 1 232 ? 6.905 8.758 17.346 1.00 87.44 232 CYS A O 1
ATOM 1902 N N . ALA A 1 233 ? 6.017 8.891 19.403 1.00 89.38 233 ALA A N 1
ATOM 1903 C CA . ALA A 1 233 ? 6.875 9.982 19.853 1.00 89.38 233 ALA A CA 1
ATOM 1904 C C . ALA A 1 233 ? 8.350 9.553 19.904 1.00 89.38 233 ALA A C 1
ATOM 1906 O O . ALA A 1 233 ? 9.210 10.241 19.357 1.00 89.38 233 ALA A O 1
ATOM 1907 N N . ALA A 1 234 ? 8.638 8.387 20.490 1.00 89.94 234 ALA A N 1
ATOM 1908 C CA . ALA A 1 234 ? 9.984 7.824 20.527 1.00 89.94 234 ALA A CA 1
ATOM 1909 C C . ALA A 1 234 ? 10.527 7.565 19.115 1.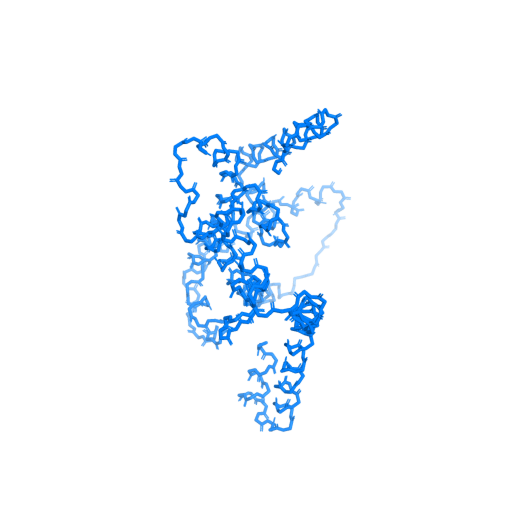00 89.94 234 ALA A C 1
ATOM 1911 O O . ALA A 1 234 ? 11.663 7.922 18.826 1.00 89.94 234 ALA A O 1
ATOM 1912 N N . TYR A 1 235 ? 9.708 7.015 18.217 1.00 86.31 235 TYR A N 1
ATOM 1913 C CA . TYR A 1 235 ? 10.065 6.758 16.823 1.00 86.31 235 TYR A CA 1
ATOM 1914 C C . TYR A 1 235 ? 10.459 8.042 16.089 1.00 86.31 235 TYR A C 1
ATOM 1916 O O . TYR A 1 235 ? 11.474 8.069 15.402 1.00 86.31 235 TYR A O 1
ATOM 1924 N N . ILE A 1 236 ? 9.690 9.122 16.261 1.00 87.88 236 ILE A N 1
ATOM 1925 C CA . ILE A 1 236 ? 9.987 10.424 15.648 1.00 87.88 236 ILE A CA 1
ATOM 1926 C C . ILE A 1 236 ? 11.278 11.016 16.221 1.00 87.88 236 ILE A C 1
ATOM 1928 O O . ILE A 1 236 ? 12.108 11.510 15.458 1.00 87.88 236 ILE A O 1
ATOM 1932 N N . LEU A 1 237 ? 11.473 10.960 17.543 1.00 90.75 237 LEU A N 1
ATOM 1933 C CA . LEU A 1 237 ? 12.674 11.494 18.195 1.00 90.75 237 LEU A CA 1
ATOM 1934 C C . LEU A 1 237 ? 13.930 10.727 17.777 1.00 90.75 237 LEU A C 1
ATOM 1936 O O . LEU A 1 237 ? 14.903 11.331 17.329 1.00 90.75 237 LEU A O 1
ATOM 1940 N N . ILE A 1 238 ? 13.889 9.397 17.875 1.00 89.44 238 ILE A N 1
ATOM 1941 C CA . ILE A 1 238 ? 14.975 8.504 17.462 1.00 89.44 238 ILE A CA 1
ATOM 1942 C C . ILE A 1 238 ? 15.252 8.700 15.971 1.00 89.44 238 ILE A C 1
ATOM 1944 O O . ILE A 1 238 ? 16.395 8.923 15.587 1.00 89.44 238 ILE A O 1
ATOM 1948 N N . GLY A 1 239 ? 14.214 8.711 15.136 1.00 86.31 239 GLY A N 1
ATOM 1949 C CA . GLY A 1 239 ? 14.356 8.920 13.700 1.00 86.31 239 GLY A CA 1
ATOM 1950 C C . GLY A 1 239 ? 15.003 10.249 13.342 1.00 86.31 239 GLY A C 1
ATOM 1951 O O . GLY A 1 239 ? 15.913 10.281 12.518 1.00 86.31 239 GLY A O 1
ATOM 1952 N N . SER A 1 240 ? 14.598 11.331 14.008 1.00 89.31 240 SER A N 1
ATOM 1953 C CA . SER A 1 240 ? 15.196 12.656 13.809 1.00 89.31 240 SER A CA 1
ATOM 1954 C C . SER A 1 240 ? 16.672 12.671 14.216 1.00 89.31 240 SER A C 1
ATOM 1956 O O . SER A 1 240 ? 17.503 13.202 13.486 1.00 89.31 240 SER A O 1
ATOM 1958 N N . LEU A 1 241 ? 17.021 12.041 15.343 1.00 92.12 241 LEU A N 1
ATOM 1959 C CA . LEU A 1 241 ? 18.407 11.940 15.806 1.00 92.12 241 LEU A CA 1
ATOM 1960 C C . LEU A 1 241 ? 19.279 11.126 14.844 1.00 92.12 241 LEU A C 1
ATOM 1962 O O . LEU A 1 241 ? 20.368 11.577 14.493 1.00 92.12 241 LEU A O 1
ATOM 1966 N N . LEU A 1 242 ? 18.824 9.949 14.400 1.00 88.88 242 LEU A N 1
ATOM 1967 C CA . LEU A 1 242 ? 19.587 9.128 13.455 1.00 88.88 242 LEU A CA 1
ATOM 1968 C C . LEU A 1 242 ? 19.738 9.823 12.101 1.00 88.88 242 LEU A C 1
ATOM 1970 O O . LEU A 1 242 ? 20.838 9.830 11.552 1.00 88.88 242 LEU A O 1
ATOM 1974 N N . PHE A 1 243 ? 18.666 10.440 11.596 1.00 86.75 243 PHE A N 1
ATOM 1975 C CA . PHE A 1 243 ? 18.689 11.146 10.318 1.00 86.75 243 PHE A CA 1
ATOM 1976 C C . PHE A 1 243 ? 19.673 12.321 10.333 1.00 86.75 243 PHE A C 1
ATOM 1978 O O . PHE A 1 243 ? 20.489 12.440 9.421 1.00 86.75 243 PHE A O 1
ATOM 1985 N N . SER A 1 244 ? 19.678 13.130 11.399 1.00 91.88 244 SER A N 1
ATOM 1986 C CA . SER A 1 244 ? 20.649 14.223 11.563 1.00 91.88 244 SER A CA 1
ATOM 1987 C C . SER A 1 244 ? 22.101 13.745 11.661 1.00 91.88 244 SER A C 1
ATOM 1989 O O . SER A 1 244 ? 23.015 14.514 11.383 1.00 91.88 244 SER A O 1
ATOM 1991 N N . ASN A 1 245 ? 22.325 12.482 12.029 1.00 92.44 245 ASN A N 1
ATOM 1992 C CA . ASN A 1 245 ? 23.647 11.859 12.097 1.00 92.44 245 ASN A CA 1
ATOM 1993 C C . ASN A 1 245 ? 23.961 10.973 10.872 1.00 92.44 245 ASN A C 1
ATOM 1995 O O . ASN A 1 245 ? 24.896 10.179 10.922 1.00 92.44 245 ASN A O 1
ATOM 1999 N N . PHE A 1 246 ? 23.193 11.089 9.779 1.00 89.25 246 PHE A N 1
ATOM 2000 C CA . PHE A 1 246 ? 23.354 10.309 8.541 1.00 89.25 246 PHE A CA 1
ATOM 2001 C C . PHE A 1 246 ? 23.258 8.782 8.711 1.00 89.25 246 PHE A C 1
ATOM 2003 O O . PHE A 1 246 ? 23.708 8.026 7.847 1.00 89.25 246 PHE A O 1
ATOM 2010 N N . TYR A 1 247 ? 22.633 8.304 9.789 1.00 82.38 247 TYR A N 1
ATOM 2011 C CA . TYR A 1 247 ? 22.361 6.881 9.956 1.00 82.38 247 TYR A CA 1
ATOM 2012 C C . TYR A 1 247 ? 21.081 6.471 9.215 1.00 82.38 247 TYR A C 1
ATOM 2014 O O . TYR A 1 247 ? 20.109 7.233 9.171 1.00 82.38 247 TYR A O 1
ATOM 2022 N N . PRO A 1 248 ? 21.034 5.249 8.654 1.00 72.19 248 PRO A N 1
ATOM 2023 C CA . PRO A 1 248 ? 19.830 4.739 8.018 1.00 72.19 248 PRO A CA 1
ATOM 2024 C C . PRO A 1 248 ? 18.734 4.528 9.069 1.00 72.19 248 PRO A C 1
ATOM 2026 O O . PRO A 1 248 ? 18.896 3.755 10.011 1.00 72.19 248 PRO A O 1
ATOM 2029 N N . PHE A 1 249 ? 17.599 5.195 8.878 1.00 74.62 249 PHE A N 1
ATOM 2030 C CA . PHE A 1 249 ? 16.400 5.030 9.694 1.00 74.62 249 PHE A CA 1
ATOM 2031 C C . PHE A 1 249 ? 15.213 4.665 8.801 1.00 74.62 249 PHE A C 1
ATOM 2033 O O . PHE A 1 249 ? 15.136 5.109 7.652 1.00 74.62 249 PHE A O 1
ATOM 2040 N N . THR A 1 250 ? 14.324 3.811 9.307 1.00 63.91 250 THR A N 1
ATOM 2041 C CA . THR A 1 250 ? 13.143 3.305 8.593 1.00 63.91 250 THR A CA 1
ATOM 2042 C C . THR A 1 250 ? 12.012 4.311 8.583 1.00 63.91 250 THR A C 1
ATOM 2044 O O . THR A 1 250 ? 11.760 4.951 9.617 1.00 63.91 250 THR A O 1
#

Sequence (250 aa):
MHRAYDALFIRKNPFLTFRVLISGFLRCLFVFVPFVAFQAYGYYNLCAGHDPDKLRPWCRAKIPLLYNFIQSHYWGVGFLRYFQLKQLPNFLLASPILSIALCSVVHYVKLQPQVFFSLGFQADAKPASFLKTQTSTVSREVQALRRRKRSEQEVAPTVLSTDNVSIEKVDRFSIILVPFVLHLGFMVATAFFVMHVQVATRFLSSSPPIYWFASYVLASHKGWGYLIWGYCAAYILIGSLLFSNFYPFT

InterPro domains:
  IPR007315 GPI mannosyltransferase 2 [PF04188] (1-250)
  IPR007315 GPI mannosyltransferase 2 [PTHR12468] (1-250)

Secondary structure (DSSP, 8-state):
-HHHHIIIIIS--HHHHHHHHHHHHHHHHHHHHHHHHHHHHHHHHHTTTS-GGGS-GGGGSSS--HHHHHHHHTS--STTTT--GGGHHHHHHHHHHHHHHHHHHHHHHHH-HHHHHTTTS------SSSHHHHHHHHHHHHHHHHHHHGGG---------HHHHHHHHHHHHHHHHHHHHHHHHHHHHHHHHTS-HHHHHHHHHT-HHHHHHHHHHHHH-HHHHHHHHHHHHHHHHHHHHHHHTT----

pLDDT: mean 77.0, std 18.18, range [24.91, 95.12]

Foldseek 3Di:
DVQLLCVVPVVVPVVSNVVVVVVVVVVVVVVCVVVVVVLVVCLCVQPPPDDPVPHDPLNVDPHNDPVVCCCCPVVVWDFQSQPDPVCVVLCVLLVVLLVLLVCLLVVLCVVCVPCLVCLNSPLDDDDDDPCVVVCVVVVVLVVVVVVVVCPPDDDDDDDDDPPVVVVVVVSVVSSVCNVLSVVSVVLSVCLVGTNDSLVSNVSNVVRPSSVVSLVVCCSRPVVVNVVSVVSVVVLVVVVVVCVVVVHDHD

Organism: Ambrosia artemisiifolia (NCBI:txid4212)